Protein AF-A0A1W1ELR0-F1 (afdb_monomer_lite)

pLDDT: mean 73.89, std 20.58, range [29.86, 93.56]

Sequence (295 aa):
NISVQFEERDPTSISKQVLTDCQAVLTVLGPWCADKVAGMMVRELQKYIKHEQEELNRKFLLFTDTLLRKIHALCEEHFSPASLDLKFVTPKVIKLLEILREYKPFERQQFESVEWYNNRNQDNYVSWSDSEDEDEDEEIEEKEKPETNFPSPFTNILCGIIFVERRYTAVVLNRLIKEAGKQDPELAYISSNFITGHGIGKNQPRNKQMELEFRKQEEVLRKFRAHETNLLIATSIVEEGVDIPKCNLVVRFDLPTEYRSYVQSKGRARAPISNYIMLADSDKIKVFEEDLKTY

Secondary structure (DSSP, 8-state):
----------TTHHHHHHHHHHHHHHHHH-HHHHHHHHHHHHHHHHHHHHH---HHHHHHHHHHHHHHHHHHHHHHHHS-TT---GGGS-HHHHHHHHHHHHTPPPPP-----TTSGGGGGS---------------------------PPPGGGGS--EEEEESSHHHHHHHHHHHHHHHHH-TTTTT--EEEE------TTS---HHHHHHHHHHHHHHHHHHTTS--EEEEEGGGSSS---PPPSEEEESS--SSHHHHHHHHTT--SSS-EEEE---HHHHHHHHHHHHH-

InterPro domains:
  IPR001650 Helicase, C-terminal domain-like [PF00271] (212-269)
  IPR001650 Helicase, C-terminal domain-like [PS51194] (149-295)
  IPR001650 Helicase, C-terminal domain-like [SM00490] (175-272)
  IPR027417 P-loop containing nucleoside triphosphate hydrolase [G3DSA:3.40.50.300] (87-294)
  IPR027417 P-loop containing nucleoside triphosphate hydrolase [SSF52540] (38-283)
  IPR048513 Dicer, partner-binding domain [PF20930] (1-82)
  IPR048513 Dicer, partner-binding domain [cd15903] (1-81)

Organism: Latimeria menadoensis (NCBI:txid106881)

Radius of gyration: 25.38 Å; chains: 1; bounding box: 83×54×61 Å

Foldseek 3Di:
DDPPPPPPDDLCPLLVVLVVVLVVCCVQWFLVLSLVSLVVVLVVLVVVLVVDPDPSSNVSSVVSSVVSVVSNVVSPVPDDPQADDCVGTDVLLVVVVVVLLVLQFDDDPDDPCPPPPPPPPPDPPPDPDDDDDDDDDDDPDPPPDPPPPDPPPPPRAQAEEEEDADPSNQVSSQVVLVSVLVVDVSSVSAAEDEDEDDPPPVDDPPDPVVVVNVVVNVVVQVCSVVSVGNYYYYYLVCLPPDDHAQGQEYEYSDDDPDPVSVVSSVVSPPPVNHDYYYRDDPVVVVVVVVVVVVD

Structure (mmCIF, N/CA/C/O backbone):
data_AF-A0A1W1ELR0-F1
#
_entry.id   AF-A0A1W1ELR0-F1
#
loop_
_atom_site.group_PDB
_atom_site.id
_atom_site.type_symbol
_atom_site.label_atom_id
_atom_site.label_alt_id
_atom_site.label_comp_id
_atom_site.label_asym_id
_atom_site.label_entity_id
_atom_site.label_seq_id
_atom_site.pdbx_PDB_ins_code
_atom_site.Cartn_x
_atom_site.Cartn_y
_atom_site.Cartn_z
_atom_site.occupancy
_atom_site.B_iso_or_equiv
_atom_site.auth_seq_id
_atom_site.auth_comp_id
_atom_site.auth_asym_id
_atom_site.auth_atom_id
_atom_site.pdbx_PDB_model_num
ATOM 1 N N . ASN A 1 1 ? -5.593 34.900 35.690 1.00 37.88 1 ASN A N 1
ATOM 2 C CA . ASN A 1 1 ? -6.624 33.943 35.238 1.00 37.88 1 ASN A CA 1
ATOM 3 C C . ASN A 1 1 ? -6.906 34.137 33.763 1.00 37.88 1 ASN A C 1
ATOM 5 O O . ASN A 1 1 ? -7.835 34.848 33.418 1.00 37.88 1 ASN A O 1
ATOM 9 N N . ILE A 1 2 ? -6.079 33.547 32.902 1.00 34.19 2 ILE A N 1
ATOM 10 C CA . ILE A 1 2 ? -6.384 33.414 31.476 1.00 34.19 2 ILE A CA 1
ATOM 11 C C . ILE A 1 2 ? -6.627 31.924 31.281 1.00 34.19 2 ILE A C 1
ATOM 13 O O . ILE A 1 2 ? -5.701 31.121 31.373 1.00 34.19 2 ILE A O 1
ATOM 17 N N . SER A 1 3 ? -7.900 31.563 31.148 1.00 33.59 3 SER A N 1
ATOM 18 C CA . SER A 1 3 ? -8.342 30.229 30.769 1.00 33.59 3 SER A CA 1
ATOM 19 C C . SER A 1 3 ? -7.838 29.956 29.357 1.00 33.59 3 SER A C 1
ATOM 21 O O . SER A 1 3 ? -8.396 30.466 28.385 1.00 33.59 3 SER A O 1
ATOM 23 N N . VAL A 1 4 ? -6.758 29.187 29.250 1.00 37.16 4 VAL A N 1
ATOM 24 C CA . VAL A 1 4 ? -6.378 28.551 27.992 1.00 37.16 4 VAL A CA 1
ATOM 25 C C . VAL A 1 4 ? -7.534 27.622 27.646 1.00 37.16 4 VAL A C 1
ATOM 27 O O . VAL A 1 4 ? -7.805 26.673 28.381 1.00 37.16 4 VAL A O 1
ATOM 30 N N . GLN A 1 5 ? -8.275 27.974 26.597 1.00 35.84 5 GLN A N 1
ATOM 31 C CA . GLN A 1 5 ? -9.316 27.137 26.023 1.00 35.84 5 GLN A CA 1
ATOM 32 C C . GLN A 1 5 ? -8.695 25.768 25.736 1.00 35.84 5 GLN A C 1
ATOM 34 O O . GLN A 1 5 ? -7.821 25.635 24.883 1.00 35.84 5 GLN A O 1
ATOM 39 N N . PHE A 1 6 ? -9.111 24.766 26.507 1.00 37.19 6 PHE A N 1
ATOM 40 C CA . PHE A 1 6 ? -9.000 23.375 26.110 1.00 37.19 6 PHE A CA 1
ATOM 41 C C . PHE A 1 6 ? -9.805 23.289 24.810 1.00 37.19 6 PHE A C 1
ATOM 43 O O . PHE A 1 6 ? -11.030 23.353 24.849 1.00 37.19 6 PHE A O 1
ATOM 50 N N . GLU A 1 7 ? -9.142 23.259 23.654 1.00 41.94 7 GLU A N 1
ATOM 51 C CA . GLU A 1 7 ? -9.797 22.800 22.434 1.00 41.94 7 GLU A CA 1
ATOM 52 C C . GLU A 1 7 ? -10.286 21.382 22.739 1.00 41.94 7 GLU A C 1
ATOM 54 O O . GLU A 1 7 ? -9.485 20.448 22.845 1.00 41.94 7 GLU A O 1
ATOM 59 N N . GLU A 1 8 ? -11.590 21.238 22.986 1.00 47.12 8 GLU A N 1
ATOM 60 C CA . GLU A 1 8 ? -12.263 19.949 23.072 1.00 47.12 8 GLU A CA 1
ATOM 61 C C . GLU A 1 8 ? -11.948 19.203 21.776 1.00 47.12 8 GLU A C 1
ATOM 63 O O . GLU A 1 8 ? -12.500 19.492 20.713 1.00 47.12 8 GLU A O 1
ATOM 68 N N . ARG A 1 9 ? -10.991 18.271 21.833 1.00 62.91 9 ARG A N 1
ATOM 69 C CA . ARG A 1 9 ? -10.755 17.342 20.730 1.00 62.91 9 ARG A CA 1
ATOM 70 C C . ARG A 1 9 ? -12.083 16.660 20.441 1.00 62.91 9 ARG A C 1
ATOM 72 O O . ARG A 1 9 ? -12.632 16.031 21.339 1.00 62.91 9 ARG A O 1
ATOM 79 N N . ASP A 1 10 ? -12.567 16.778 19.202 1.00 74.00 10 ASP A N 1
ATOM 80 C CA . ASP A 1 10 ? -13.793 16.106 18.763 1.00 74.00 10 ASP A CA 1
ATOM 81 C C . ASP A 1 10 ? -13.719 14.627 19.195 1.00 74.0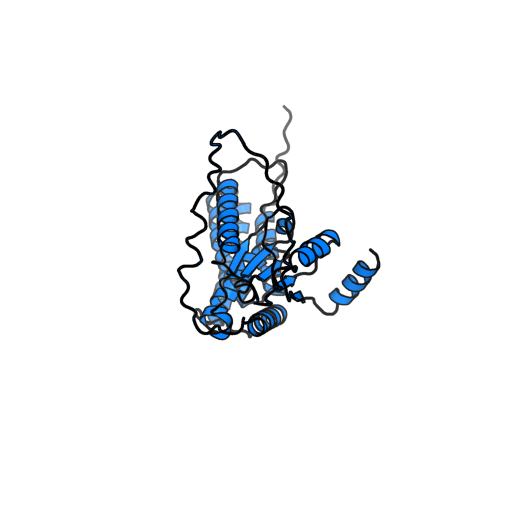0 10 ASP A C 1
ATOM 83 O O . ASP A 1 10 ? -12.800 13.918 18.748 1.00 74.00 10 ASP A O 1
ATOM 87 N N . PRO A 1 11 ? -14.659 14.155 20.038 1.00 72.88 11 PRO A N 1
ATOM 88 C CA . PRO A 1 11 ? -14.656 12.801 20.591 1.00 72.88 11 PRO A CA 1
ATOM 89 C C . PRO A 1 11 ? -14.715 11.721 19.501 1.00 72.88 11 PRO A C 1
ATOM 91 O O . PRO A 1 11 ? -14.337 10.564 19.697 1.00 72.88 11 PRO A O 1
ATOM 94 N N . THR A 1 12 ? -15.166 12.103 18.304 1.00 82.25 12 THR A N 1
ATOM 95 C CA . THR A 1 12 ? -15.298 11.224 17.145 1.00 82.25 12 THR A CA 1
ATOM 96 C C . THR A 1 12 ? -14.121 11.301 16.177 1.00 82.25 12 THR A C 1
ATOM 98 O O . THR A 1 12 ? -14.076 10.506 15.242 1.00 82.25 12 THR A O 1
ATOM 101 N N . SER A 1 13 ? -13.154 12.200 16.384 1.00 84.38 13 SER A N 1
ATOM 102 C CA . SER A 1 13 ? -12.042 12.440 15.448 1.00 84.38 13 SER A CA 1
ATOM 103 C C . SER A 1 13 ? -11.250 11.172 15.116 1.00 84.38 13 SER A C 1
ATOM 105 O O . SER A 1 13 ? -11.080 10.838 13.944 1.00 84.38 13 SER A O 1
ATOM 107 N N . ILE A 1 14 ? -10.836 10.417 16.138 1.00 84.19 14 ILE A N 1
ATOM 108 C CA . ILE A 1 14 ? -10.091 9.157 15.978 1.00 84.19 14 ILE A CA 1
ATOM 109 C C . ILE A 1 14 ? -10.942 8.133 15.224 1.00 84.19 14 ILE A C 1
ATOM 111 O O . ILE A 1 14 ? -10.483 7.520 14.263 1.00 84.19 14 ILE A O 1
ATOM 115 N N . SER A 1 15 ? -12.204 7.985 15.627 1.00 86.38 15 SER A N 1
ATOM 116 C CA . SER A 1 15 ? -13.142 7.033 15.025 1.00 86.38 15 SER A CA 1
ATOM 117 C C . SER A 1 15 ? -13.396 7.343 13.547 1.00 86.38 15 SER A C 1
ATOM 119 O O . SER A 1 15 ? -13.311 6.455 12.700 1.00 86.38 15 SER A O 1
ATOM 121 N N . LYS A 1 16 ? -13.640 8.616 13.213 1.00 87.81 16 LYS A N 1
ATOM 122 C CA . LYS A 1 16 ? -13.811 9.090 11.833 1.00 87.81 16 LYS A CA 1
ATOM 123 C C . LYS A 1 16 ? -12.559 8.831 11.002 1.00 87.81 16 LYS A C 1
ATOM 125 O O . LYS A 1 16 ? -12.684 8.329 9.888 1.00 87.81 16 LYS A O 1
ATOM 130 N N . GLN A 1 17 ? -11.375 9.132 11.538 1.00 86.75 17 GLN A N 1
ATOM 131 C CA . GLN A 1 17 ? -10.111 8.929 10.830 1.00 86.75 17 GLN A CA 1
ATOM 132 C C . GLN A 1 17 ? -9.893 7.449 10.497 1.00 86.75 17 GLN A C 1
ATOM 134 O O . GLN A 1 17 ? -9.684 7.103 9.339 1.00 86.75 17 GLN A O 1
ATOM 139 N N . VAL A 1 18 ? -10.042 6.571 11.492 1.00 86.25 18 VAL A N 1
ATOM 140 C CA . VAL A 1 18 ? -9.898 5.115 11.348 1.00 86.25 18 VAL A CA 1
ATOM 141 C C . VAL A 1 18 ? -10.864 4.557 10.301 1.00 86.25 18 VAL A C 1
ATOM 143 O O . VAL A 1 18 ? -10.459 3.810 9.411 1.00 86.25 18 VAL A O 1
ATOM 146 N N . LEU A 1 19 ? -12.139 4.947 10.361 1.00 89.12 19 LEU A N 1
ATOM 147 C CA . LEU A 1 19 ? -13.142 4.489 9.399 1.00 89.12 19 LEU A CA 1
ATOM 148 C C . LEU A 1 19 ? -12.879 5.028 7.987 1.00 89.12 19 LEU A C 1
ATOM 150 O O . LEU A 1 19 ? -13.022 4.280 7.022 1.00 89.12 19 LEU A O 1
ATOM 154 N N . THR A 1 20 ? -12.443 6.283 7.863 1.00 90.44 20 THR A N 1
ATOM 155 C CA . THR A 1 20 ? -12.080 6.895 6.573 1.00 90.44 20 THR A CA 1
ATOM 156 C C . THR A 1 20 ? -10.880 6.189 5.943 1.00 90.44 20 THR A C 1
ATOM 158 O O . THR A 1 20 ? -10.865 5.934 4.737 1.00 90.44 20 THR A O 1
ATOM 161 N N . ASP A 1 21 ? -9.884 5.826 6.748 1.00 86.69 21 ASP A N 1
ATOM 162 C CA . ASP A 1 21 ? -8.705 5.100 6.281 1.00 86.69 21 ASP A CA 1
ATOM 163 C C . ASP A 1 21 ? -9.051 3.661 5.868 1.00 86.69 21 ASP A C 1
ATOM 165 O O . ASP A 1 21 ? -8.626 3.211 4.801 1.00 86.69 21 ASP A O 1
ATOM 169 N N . CYS A 1 22 ? -9.887 2.965 6.647 1.00 88.81 22 CYS A N 1
ATOM 170 C CA . CYS A 1 22 ? -10.444 1.660 6.277 1.00 88.81 22 CYS A CA 1
ATOM 171 C C . CYS A 1 22 ? -11.225 1.720 4.961 1.00 88.81 22 CYS A C 1
ATOM 173 O O . CYS A 1 22 ? -11.000 0.898 4.071 1.00 88.81 22 CYS A O 1
ATOM 175 N N . GLN A 1 23 ? -12.124 2.697 4.821 1.00 91.19 23 GLN A N 1
ATOM 176 C CA . GLN A 1 23 ? -12.927 2.883 3.617 1.00 91.19 23 GLN A CA 1
ATOM 177 C C . GLN A 1 23 ? -12.038 3.130 2.400 1.00 91.19 23 GLN A C 1
ATOM 179 O O . GLN A 1 23 ? -12.267 2.560 1.339 1.00 91.19 23 GLN A O 1
ATOM 184 N N . ALA A 1 24 ? -11.000 3.948 2.541 1.00 89.56 24 ALA A N 1
ATOM 185 C CA . ALA A 1 24 ? -10.098 4.211 1.436 1.00 89.56 24 ALA A CA 1
ATOM 186 C C . ALA A 1 24 ? -9.303 2.979 1.016 1.00 89.56 24 ALA A C 1
ATOM 188 O O . ALA A 1 24 ? -9.187 2.721 -0.180 1.00 89.56 24 ALA A O 1
ATOM 189 N N . VAL A 1 25 ? -8.798 2.188 1.968 1.00 89.50 25 VAL A N 1
ATOM 190 C CA . VAL A 1 25 ? -8.140 0.918 1.634 1.00 89.50 25 VAL A CA 1
ATOM 191 C C . VAL A 1 25 ? -9.118 -0.041 0.960 1.00 89.50 25 VAL A C 1
ATOM 193 O O . VAL A 1 25 ? -8.752 -0.674 -0.028 1.00 89.50 25 VAL A O 1
ATOM 196 N N . LEU A 1 26 ? -10.359 -0.117 1.440 1.00 91.19 26 LEU A N 1
ATOM 197 C CA . LEU A 1 26 ? -11.401 -0.945 0.838 1.00 91.19 26 LEU A CA 1
ATOM 198 C C . LEU A 1 26 ? -11.662 -0.555 -0.620 1.00 91.19 26 LEU A C 1
ATOM 200 O O . LEU A 1 26 ? -11.656 -1.421 -1.489 1.00 91.19 26 LEU A O 1
ATOM 204 N N . THR A 1 27 ? -11.838 0.735 -0.898 1.00 90.38 27 THR A N 1
ATOM 205 C CA . THR A 1 27 ? -12.092 1.234 -2.256 1.00 90.38 27 THR A CA 1
ATOM 206 C C . THR A 1 27 ? -10.896 1.016 -3.179 1.00 90.38 27 THR A C 1
ATOM 208 O O . THR A 1 27 ? -11.064 0.701 -4.353 1.00 90.38 27 THR A O 1
ATOM 211 N N . VAL A 1 28 ? -9.679 1.192 -2.663 1.00 88.69 28 VAL A N 1
ATOM 212 C CA . VAL A 1 28 ? -8.461 1.208 -3.478 1.00 88.69 28 VAL A CA 1
ATOM 213 C C . VAL A 1 28 ? -7.880 -0.188 -3.696 1.00 88.69 28 VAL A C 1
ATOM 215 O O . VAL A 1 28 ? -7.475 -0.512 -4.811 1.00 88.69 28 VAL A O 1
ATOM 218 N N . LEU A 1 29 ? -7.818 -1.012 -2.649 1.00 90.00 29 LEU A N 1
ATOM 219 C CA . LEU A 1 29 ? -7.167 -2.325 -2.667 1.00 90.00 29 LEU A CA 1
ATOM 220 C C . LEU A 1 29 ? -8.152 -3.500 -2.598 1.00 90.00 29 LEU A C 1
ATOM 222 O O . LEU A 1 29 ? -7.810 -4.604 -3.020 1.00 90.00 29 LEU A O 1
ATOM 226 N N . GLY A 1 30 ? -9.362 -3.273 -2.088 1.00 90.75 30 GLY A N 1
ATOM 227 C CA . GLY A 1 30 ? -10.434 -4.264 -2.046 1.00 90.75 30 GLY A CA 1
ATOM 228 C C . GLY A 1 30 ? -10.688 -4.880 -0.663 1.00 90.75 30 GLY A C 1
ATOM 229 O O . GLY A 1 30 ? -9.961 -4.605 0.301 1.00 90.75 30 GLY A O 1
ATOM 230 N N . PRO A 1 31 ? -11.732 -5.724 -0.554 1.00 90.69 31 PRO A N 1
ATOM 231 C CA . PRO A 1 31 ? -12.173 -6.330 0.704 1.00 90.69 31 PRO A CA 1
ATOM 232 C C . PRO A 1 31 ? -11.103 -7.128 1.457 1.00 90.69 31 PRO A C 1
ATOM 234 O O . PRO A 1 31 ? -10.998 -6.996 2.677 1.00 90.69 31 PRO A O 1
ATOM 237 N N . TRP A 1 32 ? -10.261 -7.895 0.754 1.00 89.50 32 TRP A N 1
ATOM 238 C CA . TRP A 1 32 ? -9.193 -8.671 1.402 1.00 89.50 32 TRP A CA 1
ATOM 239 C C . TRP A 1 32 ? -8.186 -7.771 2.132 1.00 89.50 32 TRP A C 1
ATOM 241 O O . TRP A 1 32 ? -7.724 -8.074 3.231 1.00 89.50 32 TRP A O 1
ATOM 251 N N . CYS A 1 33 ? -7.869 -6.617 1.547 1.00 88.94 33 CYS A N 1
ATOM 252 C CA . CYS A 1 33 ? -6.970 -5.634 2.144 1.00 88.94 33 CYS A CA 1
ATOM 253 C C . CYS A 1 33 ? -7.615 -4.902 3.324 1.00 88.94 33 CYS A C 1
ATOM 255 O O . CYS A 1 33 ? -6.951 -4.660 4.336 1.00 88.94 33 CYS A O 1
ATOM 257 N N . ALA A 1 34 ? -8.904 -4.573 3.209 1.00 89.69 34 ALA A N 1
ATOM 258 C CA . ALA A 1 34 ? -9.666 -3.916 4.267 1.00 89.69 34 ALA A CA 1
ATOM 259 C C . ALA A 1 34 ? -9.716 -4.762 5.547 1.00 89.69 34 ALA A C 1
ATOM 261 O O . ALA A 1 34 ? -9.536 -4.229 6.638 1.00 89.69 34 ALA A O 1
ATOM 262 N N . ASP A 1 35 ? -9.855 -6.081 5.411 1.00 89.31 35 ASP A N 1
ATOM 263 C CA . ASP A 1 35 ? -9.773 -7.037 6.516 1.00 89.31 35 ASP A CA 1
ATOM 264 C C . ASP A 1 35 ? -8.444 -6.936 7.286 1.00 89.31 35 ASP A C 1
ATOM 266 O O . ASP A 1 35 ? -8.402 -6.746 8.508 1.00 89.31 35 ASP A O 1
ATOM 270 N N . LYS A 1 36 ? -7.321 -6.983 6.557 1.00 87.62 36 LYS A N 1
ATOM 271 C CA . LYS A 1 36 ? -5.987 -6.902 7.167 1.00 87.62 36 LYS A CA 1
ATOM 272 C C . LYS A 1 36 ? -5.748 -5.549 7.836 1.00 87.62 36 LYS A C 1
ATOM 274 O O . LYS A 1 36 ? -5.084 -5.514 8.874 1.00 87.62 36 LYS A O 1
ATOM 279 N N . VAL A 1 37 ? -6.289 -4.458 7.283 1.00 88.25 37 VAL A N 1
ATOM 280 C CA . VAL A 1 37 ? -6.276 -3.132 7.927 1.00 88.25 37 VAL A CA 1
ATOM 281 C C . VAL A 1 37 ? -7.108 -3.120 9.192 1.00 88.25 37 VAL A C 1
ATOM 283 O O . VAL A 1 37 ? -6.594 -2.698 10.226 1.00 88.25 37 VAL A O 1
ATOM 286 N N . ALA A 1 38 ? -8.346 -3.607 9.135 1.00 88.75 38 ALA A N 1
ATOM 287 C CA . ALA A 1 38 ? -9.247 -3.628 10.277 1.00 88.75 38 ALA A CA 1
ATOM 288 C C . ALA A 1 38 ? -8.596 -4.346 11.467 1.00 88.75 38 ALA A C 1
ATOM 290 O O . ALA A 1 38 ? -8.553 -3.801 12.568 1.00 88.75 38 ALA A O 1
ATOM 291 N N . GLY A 1 39 ? -7.959 -5.500 11.236 1.00 87.25 39 GLY A N 1
ATOM 292 C CA . GLY A 1 39 ? -7.224 -6.224 12.278 1.00 87.25 39 GLY A CA 1
ATOM 293 C C . GLY A 1 39 ? -6.002 -5.479 12.846 1.00 87.25 39 GLY A C 1
ATOM 294 O O . GLY A 1 39 ? -5.659 -5.664 14.018 1.00 87.25 39 GLY A O 1
ATOM 295 N N . MET A 1 40 ? -5.325 -4.637 12.055 1.00 85.00 40 MET A N 1
ATOM 296 C CA . MET A 1 40 ? -4.242 -3.769 12.549 1.00 85.00 40 MET A CA 1
ATOM 297 C C . MET A 1 40 ? -4.794 -2.594 13.360 1.00 85.00 40 MET A C 1
ATOM 299 O O . MET A 1 40 ? -4.309 -2.335 14.463 1.00 85.00 40 MET A O 1
ATOM 303 N N . MET A 1 41 ? -5.836 -1.941 12.848 1.00 85.69 41 MET A N 1
ATOM 304 C CA . MET A 1 41 ? -6.486 -0.801 13.487 1.00 85.69 41 MET A CA 1
ATOM 305 C C . MET A 1 41 ? -7.159 -1.187 14.800 1.00 85.69 41 MET A C 1
ATOM 307 O O . MET A 1 41 ? -7.052 -0.431 15.752 1.00 85.69 41 MET A O 1
ATOM 311 N N . VAL A 1 42 ? -7.747 -2.382 14.923 1.00 89.81 42 VAL A N 1
ATOM 312 C CA . VAL A 1 42 ? -8.256 -2.900 16.208 1.00 89.81 42 VAL A CA 1
ATOM 313 C C . VAL A 1 42 ? -7.151 -2.902 17.266 1.00 89.81 42 VAL A C 1
ATOM 315 O O . VAL A 1 42 ? -7.334 -2.380 18.361 1.00 89.81 42 VAL A O 1
ATOM 318 N N . ARG A 1 43 ? -5.959 -3.426 16.952 1.00 87.50 43 ARG A N 1
ATOM 319 C CA . ARG A 1 43 ? -4.840 -3.459 17.917 1.00 87.50 43 ARG A CA 1
ATOM 320 C C . ARG A 1 43 ? -4.355 -2.066 18.302 1.00 87.50 43 ARG A C 1
ATOM 322 O O . ARG A 1 43 ? -3.887 -1.871 19.421 1.00 87.50 43 ARG A O 1
ATOM 329 N N . GLU A 1 44 ? -4.412 -1.126 17.370 1.00 84.00 44 GLU A N 1
ATOM 330 C CA . GLU A 1 44 ? -4.061 0.270 17.605 1.00 84.00 44 GLU A CA 1
ATOM 331 C C . GLU A 1 44 ? -5.120 0.970 18.471 1.00 84.00 44 GLU A C 1
ATOM 333 O O . GLU A 1 44 ? -4.787 1.574 19.490 1.00 84.00 44 GLU A O 1
ATOM 338 N N . LEU A 1 45 ? -6.398 0.772 18.153 1.00 86.56 45 LEU A N 1
ATOM 339 C CA . LEU A 1 45 ? -7.545 1.326 18.862 1.00 86.56 45 LEU A CA 1
ATOM 340 C C . LEU A 1 45 ? -7.623 0.839 20.311 1.00 86.56 45 LEU A C 1
ATOM 342 O O . LEU A 1 45 ? -7.888 1.632 21.208 1.00 86.56 45 LEU A O 1
ATOM 346 N N . GLN A 1 46 ? -7.282 -0.426 20.574 1.00 88.44 46 GLN A N 1
ATOM 347 C CA . GLN A 1 46 ? -7.185 -0.969 21.936 1.00 88.44 46 GLN A CA 1
ATOM 348 C C . GLN A 1 46 ? -6.171 -0.218 22.813 1.00 88.44 46 GLN A C 1
ATOM 350 O O . GLN A 1 46 ? -6.378 -0.093 24.022 1.00 88.44 46 GLN A O 1
ATOM 355 N N . LYS A 1 47 ? -5.092 0.327 22.230 1.00 86.81 47 LYS A N 1
ATOM 356 C CA . LYS A 1 47 ? -4.141 1.165 22.978 1.00 86.81 47 LYS A CA 1
ATOM 357 C C . LYS A 1 47 ? -4.789 2.486 23.380 1.00 86.81 47 LYS A C 1
ATOM 359 O O . LYS A 1 47 ? -4.661 2.880 24.533 1.00 86.81 47 LYS A O 1
ATOM 364 N N . TYR A 1 48 ? -5.519 3.127 22.467 1.00 84.81 48 TYR A N 1
ATOM 365 C CA . TYR A 1 48 ? -6.259 4.356 22.766 1.00 84.81 48 TYR A CA 1
ATOM 366 C C . TYR A 1 48 ? -7.342 4.118 23.822 1.00 84.81 48 TYR A C 1
ATOM 368 O O . TYR A 1 48 ? -7.368 4.823 24.823 1.00 84.81 48 TYR A O 1
ATOM 376 N N . ILE A 1 49 ? -8.142 3.055 23.681 1.00 87.62 49 ILE A N 1
ATOM 377 C CA . ILE A 1 49 ? -9.188 2.674 24.648 1.00 87.62 49 ILE A CA 1
ATOM 378 C C . ILE A 1 49 ? -8.617 2.491 26.061 1.00 87.62 49 ILE A C 1
ATOM 380 O O . ILE A 1 49 ? -9.263 2.863 27.038 1.00 87.62 49 ILE A O 1
ATOM 384 N N . LYS A 1 50 ? -7.407 1.928 26.189 1.00 88.62 50 LYS A N 1
ATOM 385 C CA . LYS A 1 50 ? -6.756 1.715 27.491 1.00 88.62 50 LYS A CA 1
ATOM 386 C C . LYS A 1 50 ? -6.343 3.022 28.178 1.00 88.62 50 LYS A C 1
ATOM 388 O O . LYS A 1 50 ? -6.315 3.067 29.405 1.00 88.62 50 LYS A O 1
ATOM 393 N N . HIS A 1 51 ? -5.980 4.041 27.404 1.00 85.12 51 HIS A N 1
ATOM 394 C CA . HIS A 1 51 ? -5.509 5.329 27.918 1.00 85.12 51 HIS A CA 1
ATOM 395 C C . HIS A 1 51 ? -6.615 6.390 28.015 1.00 85.12 51 HIS A C 1
ATOM 397 O O . HIS A 1 51 ? -6.403 7.411 28.665 1.00 85.12 51 HIS A O 1
ATOM 403 N N . GLU A 1 52 ? -7.777 6.148 27.409 1.00 87.12 52 GLU A N 1
ATOM 404 C CA . GLU A 1 52 ? -8.908 7.072 27.412 1.00 87.12 52 GLU A CA 1
ATOM 405 C C . GLU A 1 52 ? -9.635 7.073 28.764 1.00 87.12 52 GLU A C 1
ATOM 407 O O . GLU A 1 52 ? -10.081 6.028 29.252 1.00 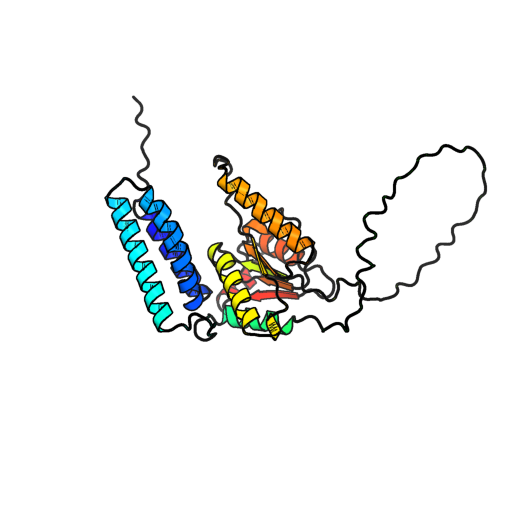87.12 52 GLU A O 1
ATOM 412 N N . GLN A 1 53 ? -9.750 8.258 29.367 1.00 85.56 53 GLN A N 1
ATOM 413 C CA . GLN A 1 53 ? -10.408 8.451 30.666 1.00 85.56 53 GLN A CA 1
ATOM 414 C C . GLN A 1 53 ? -11.836 8.986 30.521 1.00 85.56 53 GLN A C 1
ATOM 416 O O . GLN A 1 53 ? -12.653 8.795 31.419 1.00 85.56 53 GLN A O 1
ATOM 421 N N . GLU A 1 54 ? -12.141 9.638 29.399 1.00 88.56 54 GLU A N 1
ATOM 422 C CA . GLU A 1 54 ? -13.435 10.266 29.152 1.00 88.56 54 GLU A CA 1
ATOM 423 C C . GLU A 1 54 ? -14.448 9.224 28.638 1.00 88.56 54 GLU A C 1
ATOM 425 O O . GLU A 1 54 ? -14.161 8.427 27.738 1.00 88.56 54 GLU A O 1
ATOM 430 N N . GLU A 1 55 ? -15.628 9.165 29.265 1.00 87.56 55 GLU A N 1
ATOM 431 C CA . GLU A 1 55 ? -16.589 8.077 29.043 1.00 87.56 55 GLU A CA 1
ATOM 432 C C . GLU A 1 55 ? -17.200 8.128 27.635 1.00 87.56 55 GLU A C 1
ATOM 434 O O . GLU A 1 55 ? -17.419 7.078 27.019 1.00 87.56 55 GLU A O 1
ATOM 439 N N . LEU A 1 56 ? -17.454 9.329 27.102 1.00 87.62 56 LEU A N 1
ATOM 440 C CA . LEU A 1 56 ? -18.044 9.505 25.779 1.00 87.62 56 LEU A CA 1
ATOM 441 C C . LEU A 1 56 ? -17.057 9.100 24.673 1.00 87.62 56 LEU A C 1
ATOM 443 O O . LEU A 1 56 ? -17.409 8.276 23.823 1.00 87.62 56 LEU A O 1
ATOM 447 N N . ASN A 1 57 ? -15.810 9.578 24.730 1.00 86.88 57 ASN A N 1
ATOM 448 C CA . ASN A 1 57 ? -14.704 9.159 23.863 1.00 86.88 57 ASN A CA 1
ATOM 449 C C . ASN A 1 57 ? -14.574 7.640 23.851 1.00 86.88 57 ASN A C 1
ATOM 451 O O . ASN A 1 57 ? -14.569 7.001 22.795 1.00 86.88 57 ASN A O 1
ATOM 455 N N . ARG A 1 58 ? -14.535 7.034 25.040 1.00 89.25 58 ARG A N 1
ATOM 456 C CA . ARG A 1 58 ? -14.402 5.586 25.180 1.00 89.25 58 ARG A CA 1
ATOM 457 C C . ARG A 1 58 ? -15.557 4.835 24.516 1.00 89.25 58 ARG A C 1
ATOM 459 O O . ARG A 1 58 ? -15.303 3.811 23.883 1.00 89.25 58 ARG A O 1
ATOM 466 N N . LYS A 1 59 ? -16.802 5.324 24.602 1.00 90.94 59 LYS A N 1
ATOM 467 C CA . LYS A 1 59 ? -17.954 4.714 23.907 1.00 90.94 59 LYS A CA 1
ATOM 468 C C . LYS A 1 59 ? -17.786 4.739 22.388 1.00 90.94 59 LYS A C 1
ATOM 470 O O . LYS A 1 59 ? -18.021 3.713 21.750 1.00 90.94 59 LYS A O 1
ATOM 475 N N . PHE A 1 60 ? -17.326 5.848 21.807 1.00 91.06 60 PHE A N 1
ATOM 476 C CA . PHE A 1 60 ? -17.061 5.924 20.364 1.00 91.06 60 PHE A CA 1
ATOM 477 C C . PHE A 1 60 ? -15.934 4.987 19.921 1.00 91.06 60 PHE A C 1
ATOM 479 O O . PHE A 1 60 ? -16.065 4.299 18.905 1.00 91.06 60 PHE A O 1
ATOM 486 N N . LEU A 1 61 ? -14.853 4.908 20.701 1.00 89.31 61 LEU A N 1
ATOM 487 C CA . LEU A 1 61 ? -13.745 3.997 20.418 1.00 89.31 61 LEU A CA 1
ATOM 488 C C . LEU A 1 61 ? -14.192 2.529 20.502 1.00 89.31 61 LEU A C 1
ATOM 490 O O . LEU A 1 61 ? -13.872 1.746 19.614 1.00 89.31 61 LEU A O 1
ATOM 494 N N . LEU A 1 62 ? -14.981 2.152 21.514 1.00 92.06 62 LEU A N 1
ATOM 495 C CA . LEU A 1 62 ? -15.531 0.795 21.647 1.00 92.06 62 LEU A CA 1
ATOM 496 C C . LEU A 1 62 ? -16.508 0.444 20.518 1.00 92.06 62 LEU A C 1
ATOM 498 O O . LEU A 1 62 ? -16.501 -0.684 20.020 1.00 92.06 62 LEU A O 1
ATOM 502 N N . PHE A 1 63 ? -17.334 1.401 20.088 1.00 92.38 63 PHE A N 1
ATOM 503 C CA . PHE A 1 63 ? -18.231 1.203 18.953 1.00 92.38 63 PHE A CA 1
ATOM 504 C C . PHE A 1 63 ? -17.445 0.970 17.658 1.00 92.38 63 PHE A C 1
ATOM 506 O O . PHE A 1 63 ? -17.718 0.017 16.928 1.00 92.38 63 PHE A O 1
ATOM 513 N N . THR A 1 64 ? -16.410 1.776 17.416 1.00 91.88 64 THR A N 1
ATOM 514 C CA . THR A 1 64 ? -15.517 1.618 16.260 1.00 91.88 64 THR A CA 1
ATOM 515 C C . THR A 1 64 ? -14.758 0.291 16.312 1.00 91.88 64 THR A C 1
ATOM 517 O O . THR A 1 64 ? -14.692 -0.411 15.307 1.00 91.88 64 THR A O 1
ATOM 520 N N . ASP A 1 65 ? -14.258 -0.116 17.482 1.00 92.75 65 ASP A N 1
ATOM 521 C CA . ASP A 1 65 ? -13.610 -1.419 17.688 1.00 92.75 65 ASP A CA 1
ATOM 522 C C . ASP A 1 65 ? -14.553 -2.577 17.338 1.00 9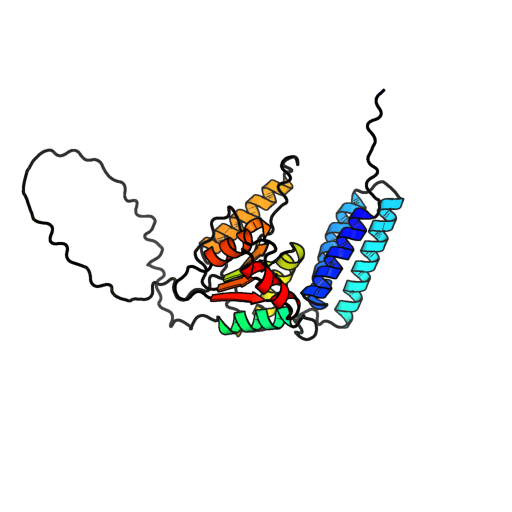2.75 65 ASP A C 1
ATOM 524 O O . ASP A 1 65 ? -14.179 -3.497 16.610 1.00 92.75 65 ASP A O 1
ATOM 528 N N . THR A 1 66 ? -15.809 -2.490 17.784 1.00 93.56 66 THR A N 1
ATOM 529 C CA . THR A 1 66 ? -16.847 -3.484 17.483 1.00 93.56 66 THR A CA 1
ATOM 530 C C . THR A 1 66 ? -17.142 -3.548 15.984 1.00 93.56 66 THR A C 1
ATOM 532 O O . THR A 1 66 ? -17.242 -4.641 15.425 1.00 93.56 66 THR A O 1
ATOM 535 N N . LEU A 1 67 ? -17.235 -2.398 15.307 1.00 92.06 67 LEU A N 1
ATOM 536 C CA . LEU A 1 67 ? -17.433 -2.337 13.857 1.00 92.06 67 LEU A CA 1
ATOM 537 C C . LEU A 1 67 ? -16.270 -2.976 13.093 1.00 92.06 67 LEU A C 1
ATOM 539 O O . LEU A 1 67 ? -16.506 -3.788 12.201 1.00 92.06 67 LEU A O 1
ATOM 543 N N . LEU A 1 68 ? -15.026 -2.662 13.457 1.00 90.81 68 LEU A N 1
ATOM 544 C CA . LEU A 1 68 ? -13.849 -3.244 12.810 1.00 90.81 68 LEU A CA 1
ATOM 545 C C . LEU A 1 68 ? -13.766 -4.758 13.026 1.00 90.81 68 LEU A C 1
ATOM 547 O O . LEU A 1 68 ? -13.464 -5.490 12.086 1.00 90.81 68 LEU A O 1
ATOM 551 N N . ARG A 1 69 ? -14.084 -5.247 14.232 1.00 91.50 69 ARG A N 1
ATOM 552 C CA . ARG A 1 69 ? -14.171 -6.691 14.510 1.00 91.50 69 ARG A CA 1
ATOM 553 C C . ARG A 1 69 ? -15.271 -7.365 13.707 1.00 91.50 69 ARG A C 1
ATOM 555 O O . ARG A 1 69 ? -15.065 -8.472 13.229 1.00 91.50 69 ARG A O 1
ATOM 562 N N . LYS A 1 70 ? -16.418 -6.703 13.537 1.00 91.19 70 LYS A N 1
ATOM 563 C CA . LYS A 1 70 ? -17.508 -7.213 12.704 1.00 91.19 70 LYS A CA 1
ATOM 564 C C . LYS A 1 70 ? -17.080 -7.320 11.241 1.00 91.19 70 LYS A C 1
ATOM 566 O O . LYS A 1 70 ? -17.344 -8.343 10.625 1.00 91.19 70 LYS A O 1
ATOM 571 N N . ILE A 1 71 ? -16.406 -6.302 10.702 1.00 87.81 71 ILE A N 1
ATOM 572 C CA . ILE A 1 71 ? -15.850 -6.347 9.340 1.00 87.81 71 ILE A CA 1
ATOM 573 C C . ILE A 1 71 ? -14.862 -7.512 9.218 1.00 87.81 71 ILE A C 1
ATOM 575 O O . ILE A 1 71 ? -15.000 -8.319 8.309 1.00 87.81 71 ILE A O 1
ATOM 579 N N . HIS A 1 72 ? -13.930 -7.637 10.167 1.00 86.62 72 HIS A N 1
ATOM 580 C CA . HIS A 1 72 ? -12.947 -8.721 10.193 1.00 86.62 72 HIS A CA 1
ATOM 581 C C . HIS A 1 72 ? -13.610 -10.109 10.214 1.00 86.62 72 HIS A C 1
ATOM 583 O O . HIS A 1 72 ? -13.277 -10.959 9.398 1.00 86.62 72 HIS A O 1
ATOM 589 N N . ALA A 1 73 ? -14.613 -10.316 11.073 1.00 87.12 73 ALA A N 1
ATOM 590 C CA . ALA A 1 73 ? -15.341 -11.582 11.158 1.00 87.12 73 ALA A CA 1
ATOM 591 C C . ALA A 1 73 ? -16.094 -11.921 9.857 1.00 87.12 73 ALA A C 1
ATOM 593 O O . ALA A 1 73 ? -15.992 -13.039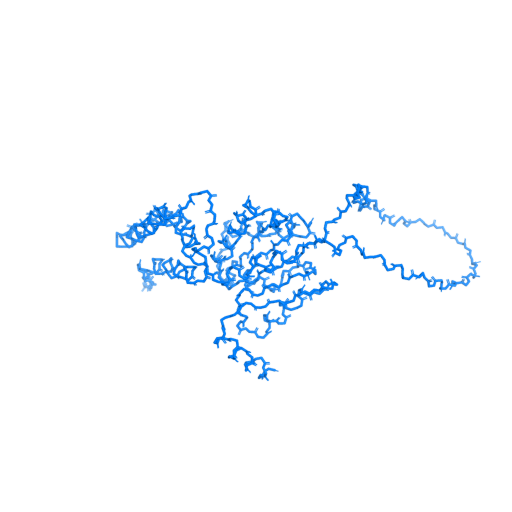 9.365 1.00 87.12 73 ALA A O 1
ATOM 594 N N . LEU A 1 74 ? -16.796 -10.950 9.259 1.00 87.69 74 LEU A N 1
ATOM 595 C CA . LEU A 1 74 ? -17.504 -11.145 7.983 1.00 87.69 74 LEU A CA 1
ATOM 596 C C . LEU A 1 74 ? -16.546 -11.491 6.837 1.00 87.69 74 LEU A C 1
ATOM 598 O O . LEU A 1 74 ? -16.875 -12.280 5.949 1.00 87.69 74 LEU A O 1
ATOM 602 N N . CYS A 1 75 ? -15.363 -10.881 6.852 1.00 84.75 75 CYS A N 1
ATOM 603 C CA . CYS A 1 75 ? -14.301 -11.163 5.906 1.00 84.75 75 CYS A CA 1
ATOM 604 C C . CYS A 1 75 ? -13.720 -12.570 6.109 1.00 84.75 75 CYS A C 1
ATOM 606 O O . CYS A 1 75 ? -13.560 -13.283 5.126 1.00 84.75 75 CYS A O 1
ATOM 608 N N . GLU A 1 76 ? -13.462 -13.010 7.344 1.00 79.19 76 GLU A N 1
ATOM 609 C CA . GLU A 1 76 ? -12.966 -14.368 7.625 1.00 79.19 76 GLU A CA 1
ATOM 610 C C . GLU A 1 76 ? -13.964 -15.483 7.270 1.00 79.19 76 GLU A C 1
ATOM 612 O O . GLU A 1 76 ? -13.537 -16.583 6.933 1.00 79.19 76 GLU A O 1
ATOM 617 N N . GLU A 1 77 ? -15.274 -15.217 7.273 1.00 81.38 77 GLU A N 1
ATOM 618 C CA . GLU A 1 77 ? -16.278 -16.190 6.806 1.00 81.38 77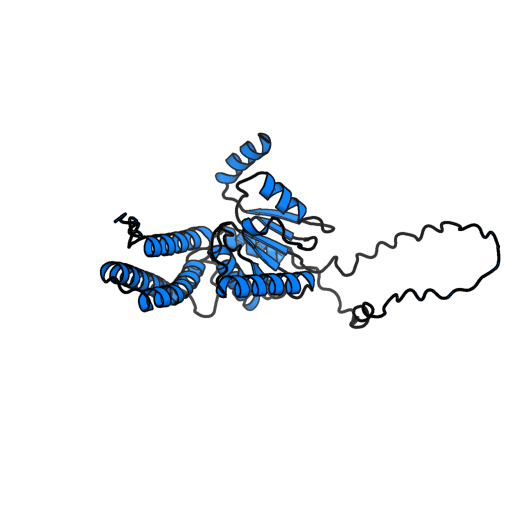 GLU A CA 1
ATOM 619 C C . GLU A 1 77 ? -16.146 -16.513 5.308 1.00 81.38 77 GLU A C 1
ATOM 621 O O . GLU A 1 77 ? -16.448 -17.627 4.881 1.00 81.38 77 GLU A O 1
ATOM 626 N N . HIS A 1 78 ? -15.700 -15.542 4.506 1.00 78.62 78 HIS A N 1
ATOM 627 C CA . HIS A 1 78 ? -15.643 -15.651 3.045 1.00 78.62 78 HIS A CA 1
ATOM 628 C C . HIS A 1 78 ? -14.214 -15.777 2.505 1.00 78.62 78 HIS A C 1
ATOM 630 O O . HIS A 1 78 ? -14.015 -16.252 1.386 1.00 78.62 78 HIS A O 1
ATOM 636 N N . PHE A 1 79 ? -13.211 -15.340 3.267 1.00 80.19 79 PHE A N 1
ATOM 637 C CA . PHE A 1 79 ? -11.809 -15.400 2.878 1.00 80.19 79 PHE A CA 1
ATOM 638 C C . PHE A 1 79 ? -11.151 -16.631 3.479 1.00 80.19 79 PHE A C 1
ATOM 640 O O . PHE A 1 79 ? -11.233 -16.890 4.675 1.00 80.19 79 PHE A O 1
ATOM 647 N N . SER A 1 80 ? -10.401 -17.356 2.653 1.00 64.56 80 SER A N 1
ATOM 648 C CA . SER A 1 80 ? -9.490 -18.367 3.173 1.00 64.56 80 SER A CA 1
ATOM 649 C C . SER A 1 80 ? -8.429 -17.686 4.052 1.00 64.56 80 SER A C 1
ATOM 651 O O . SER A 1 80 ? -7.776 -16.740 3.598 1.00 64.56 80 SER A O 1
ATOM 653 N N . PRO A 1 81 ? -8.196 -18.159 5.289 1.00 63.00 81 PRO A N 1
ATOM 654 C CA . PRO A 1 81 ? -7.211 -17.561 6.189 1.00 63.00 81 PRO A CA 1
ATOM 655 C C . PRO A 1 81 ? -5.772 -17.687 5.664 1.00 63.00 81 PRO A C 1
ATOM 657 O O . PRO A 1 81 ? -4.891 -16.949 6.106 1.00 63.00 81 PRO A O 1
ATOM 660 N N . ALA A 1 82 ? -5.532 -18.604 4.719 1.00 62.31 82 ALA A N 1
ATOM 661 C CA . ALA A 1 82 ? -4.203 -18.959 4.231 1.00 62.31 82 ALA A CA 1
ATOM 662 C C . ALA A 1 82 ? -3.917 -18.535 2.781 1.00 62.31 82 ALA A C 1
ATOM 664 O O . ALA A 1 82 ? -2.763 -18.609 2.365 1.00 62.31 82 ALA A O 1
ATOM 665 N N . SER A 1 83 ? -4.921 -18.102 2.008 1.00 69.88 83 SER A N 1
ATOM 666 C CA . SER A 1 83 ? -4.740 -17.798 0.583 1.00 69.88 83 SER A CA 1
ATOM 667 C C . SER A 1 83 ? -5.321 -16.446 0.173 1.00 69.88 83 SER A C 1
ATOM 669 O O . SER A 1 83 ? -6.326 -15.971 0.699 1.00 69.88 83 SER A O 1
ATOM 671 N N . LEU A 1 84 ? -4.656 -15.813 -0.788 1.00 78.38 84 LEU A N 1
ATOM 672 C CA . LEU A 1 84 ? -5.040 -14.561 -1.414 1.00 78.38 84 LEU A CA 1
ATOM 673 C C . LEU A 1 84 ? -5.963 -14.926 -2.572 1.00 78.38 84 LEU A C 1
ATOM 675 O O . LEU A 1 84 ? -5.516 -15.437 -3.593 1.00 78.38 84 LEU A O 1
ATOM 679 N N . ASP A 1 85 ? -7.256 -14.673 -2.411 1.00 78.75 85 ASP A N 1
ATOM 680 C CA . ASP A 1 85 ? -8.195 -14.812 -3.518 1.00 78.75 85 ASP A CA 1
ATOM 681 C C . ASP A 1 85 ? -8.277 -13.482 -4.278 1.00 78.75 85 ASP A C 1
ATOM 683 O O . ASP A 1 85 ? -8.763 -12.469 -3.763 1.00 78.75 85 ASP A O 1
ATOM 687 N N . LEU A 1 86 ? -7.782 -13.496 -5.519 1.00 80.75 86 LEU A N 1
ATOM 688 C CA . LEU A 1 86 ? -7.749 -12.338 -6.414 1.00 80.75 86 LEU A CA 1
ATOM 689 C C . LEU A 1 86 ? -9.151 -11.782 -6.717 1.00 80.75 86 LEU A C 1
ATOM 691 O O . LEU A 1 86 ? -9.265 -10.628 -7.121 1.00 80.75 86 LEU A O 1
ATOM 695 N N . LYS A 1 87 ? -10.225 -12.549 -6.471 1.00 83.62 87 LYS A N 1
ATOM 696 C CA . LYS A 1 87 ? -11.614 -12.075 -6.607 1.00 83.62 87 LYS A CA 1
ATOM 697 C C . LYS A 1 87 ? -11.970 -10.953 -5.630 1.00 83.62 87 LYS A C 1
ATOM 699 O O . LYS A 1 87 ? -12.850 -10.150 -5.926 1.00 83.62 87 LYS A O 1
ATOM 704 N N . PHE A 1 88 ? -11.307 -10.888 -4.475 1.00 84.50 88 PHE A N 1
ATOM 705 C CA . PHE A 1 88 ? -11.575 -9.894 -3.425 1.00 84.50 88 PHE A CA 1
ATOM 706 C C . PHE A 1 88 ? -10.563 -8.746 -3.415 1.00 84.50 88 PHE A C 1
ATOM 708 O O . PHE A 1 88 ? -10.374 -8.064 -2.402 1.00 84.50 88 PHE A O 1
ATOM 715 N N . VAL A 1 89 ? -9.900 -8.547 -4.549 1.00 88.06 89 VAL A N 1
ATOM 716 C CA . VAL A 1 89 ? -8.873 -7.539 -4.767 1.00 88.06 89 VAL A CA 1
ATOM 717 C C . VAL A 1 89 ? -9.297 -6.671 -5.951 1.00 88.06 89 VAL A C 1
ATOM 719 O O . VAL A 1 89 ? -9.947 -7.139 -6.885 1.00 88.06 89 VAL A O 1
ATOM 722 N N . THR A 1 90 ? -8.980 -5.377 -5.912 1.00 90.69 90 THR A N 1
ATOM 723 C CA . THR A 1 90 ? -9.375 -4.463 -6.993 1.00 90.69 90 THR A CA 1
ATOM 724 C C . THR A 1 90 ? -8.614 -4.753 -8.294 1.00 90.69 90 THR A C 1
ATOM 726 O O . THR A 1 90 ? -7.452 -5.170 -8.257 1.00 90.69 90 THR A O 1
ATOM 729 N N . PRO A 1 91 ? -9.198 -4.436 -9.469 1.00 89.12 91 PRO A N 1
ATOM 730 C CA . PRO A 1 91 ? -8.527 -4.598 -10.764 1.00 89.12 91 PRO A CA 1
ATOM 731 C C . PRO A 1 91 ? -7.185 -3.864 -10.841 1.00 89.12 91 PRO A C 1
ATOM 733 O O . PRO A 1 91 ? -6.255 -4.306 -11.508 1.00 89.12 91 PRO A O 1
ATOM 736 N N . LYS A 1 92 ? -7.072 -2.741 -10.126 1.00 89.75 92 LYS A N 1
ATOM 737 C CA . LYS A 1 92 ? -5.853 -1.939 -10.023 1.00 89.75 92 LYS A CA 1
ATOM 738 C C . LYS A 1 92 ? -4.691 -2.730 -9.418 1.00 89.75 92 LYS A C 1
ATOM 740 O O . LYS A 1 92 ? -3.568 -2.643 -9.905 1.00 89.75 92 LYS A O 1
ATOM 745 N N . VAL A 1 93 ? -4.960 -3.516 -8.378 1.00 91.12 93 VAL A N 1
ATOM 746 C CA . VAL A 1 93 ? -3.953 -4.376 -7.746 1.00 91.12 93 VAL A CA 1
ATOM 747 C C . VAL A 1 93 ? -3.664 -5.605 -8.608 1.00 91.12 93 VAL A C 1
ATOM 749 O O . VAL A 1 93 ? -2.509 -6.003 -8.697 1.00 91.12 93 VAL A O 1
ATOM 752 N N . ILE A 1 94 ? -4.664 -6.165 -9.297 1.00 91.06 94 ILE A N 1
ATOM 753 C CA . ILE A 1 94 ? -4.446 -7.269 -10.249 1.00 91.06 94 ILE A CA 1
ATOM 754 C C . ILE A 1 94 ? -3.471 -6.835 -11.351 1.00 91.06 94 ILE A C 1
ATOM 756 O O . ILE A 1 94 ? -2.454 -7.491 -11.549 1.00 91.06 94 ILE A O 1
ATOM 760 N N . LYS A 1 95 ? -3.699 -5.669 -11.970 1.00 91.38 95 LYS A N 1
ATOM 761 C CA . LYS A 1 95 ? -2.776 -5.090 -12.961 1.00 91.38 95 LYS A CA 1
ATOM 762 C C . LYS A 1 95 ? -1.373 -4.865 -12.407 1.00 91.38 95 LYS A C 1
ATOM 764 O O . LYS A 1 95 ? -0.391 -5.084 -13.104 1.00 91.38 95 LYS A O 1
ATOM 769 N N . LEU A 1 96 ? -1.259 -4.425 -11.153 1.00 91.62 96 LEU A N 1
ATOM 770 C CA . LEU A 1 96 ? 0.043 -4.280 -10.505 1.00 91.62 96 LEU A CA 1
ATOM 771 C C . LEU A 1 96 ? 0.765 -5.630 -10.388 1.00 91.62 96 LEU A C 1
ATOM 773 O O . LEU A 1 96 ? 1.957 -5.696 -10.664 1.00 91.62 96 LEU A O 1
ATOM 777 N N . LEU A 1 97 ? 0.062 -6.695 -9.992 1.00 90.69 97 LEU A N 1
ATOM 778 C CA . LEU A 1 97 ? 0.640 -8.038 -9.917 1.00 90.69 97 LEU A CA 1
ATOM 779 C C . LEU A 1 97 ? 1.037 -8.561 -11.303 1.00 90.69 97 LEU A C 1
ATOM 781 O O . LEU A 1 97 ? 2.094 -9.163 -11.427 1.00 90.69 97 LEU A O 1
ATOM 785 N N . GLU A 1 98 ? 0.245 -8.291 -12.341 1.00 90.25 98 GLU A N 1
ATOM 786 C CA . GLU A 1 98 ? 0.582 -8.633 -13.732 1.00 90.25 98 GLU A CA 1
ATOM 787 C C . GLU A 1 98 ? 1.861 -7.929 -14.202 1.00 90.25 98 GLU A C 1
ATOM 789 O O . GLU A 1 98 ? 2.761 -8.587 -14.715 1.00 90.25 98 GLU A O 1
ATOM 794 N N . ILE A 1 99 ? 1.993 -6.622 -13.941 1.00 89.00 99 ILE A N 1
ATOM 795 C CA . ILE A 1 99 ? 3.222 -5.861 -14.228 1.00 89.00 99 ILE A CA 1
ATOM 796 C C . ILE A 1 99 ? 4.419 -6.475 -13.498 1.00 89.00 99 ILE A C 1
ATOM 798 O O . ILE A 1 99 ? 5.504 -6.597 -14.063 1.00 89.00 99 ILE A O 1
ATOM 802 N N . LEU A 1 100 ? 4.234 -6.853 -12.231 1.00 87.62 100 LEU A N 1
ATOM 803 C CA . LEU A 1 100 ? 5.291 -7.490 -11.454 1.00 87.62 100 LEU A CA 1
ATOM 804 C C . LEU A 1 100 ? 5.664 -8.862 -12.027 1.00 87.62 100 LEU A C 1
ATOM 806 O O . LEU A 1 100 ? 6.847 -9.163 -12.067 1.00 87.62 100 LEU A O 1
ATOM 810 N N . ARG A 1 101 ? 4.712 -9.658 -12.529 1.00 86.75 101 ARG A N 1
ATOM 811 C CA . ARG A 1 101 ? 5.010 -10.931 -13.213 1.00 86.75 101 ARG A CA 1
ATOM 812 C C . ARG A 1 101 ? 5.802 -10.726 -14.503 1.00 86.75 101 ARG A C 1
ATOM 814 O O . ARG A 1 101 ? 6.764 -11.445 -14.751 1.00 86.75 101 ARG A O 1
ATOM 821 N N . GLU A 1 102 ? 5.424 -9.735 -15.307 1.00 83.00 102 GLU A N 1
ATOM 822 C CA . GLU A 1 102 ? 6.097 -9.428 -16.575 1.00 83.00 102 GLU A CA 1
ATOM 823 C C . GLU A 1 102 ? 7.533 -8.932 -16.356 1.00 83.00 102 GLU A C 1
ATOM 825 O O . GLU A 1 102 ? 8.438 -9.263 -17.118 1.00 83.00 102 GLU A O 1
ATOM 830 N N . TYR A 1 103 ? 7.771 -8.199 -15.266 1.00 76.75 103 TYR A N 1
ATOM 831 C CA . TYR A 1 103 ? 9.094 -7.693 -14.904 1.00 76.75 103 TYR A CA 1
ATOM 832 C C . TYR A 1 103 ? 9.973 -8.736 -14.181 1.00 76.75 103 TYR A C 1
ATOM 834 O O . TYR A 1 103 ? 10.913 -8.377 -13.461 1.00 76.75 103 TYR A O 1
ATOM 842 N N . LYS A 1 104 ? 9.696 -10.039 -14.336 1.00 69.94 104 LYS A N 1
ATOM 843 C CA . LYS A 1 104 ? 10.573 -11.097 -13.822 1.00 69.94 104 LYS A CA 1
ATOM 844 C C . LYS A 1 104 ? 11.925 -11.011 -14.548 1.00 69.94 104 LYS A C 1
ATOM 846 O O . LYS A 1 104 ? 11.966 -11.184 -15.767 1.00 69.94 104 LYS A O 1
ATOM 851 N N . PRO A 1 105 ? 13.044 -10.745 -13.846 1.00 64.88 105 PRO A N 1
ATOM 852 C CA . PRO A 1 105 ? 14.348 -10.753 -14.493 1.00 64.88 105 PRO A CA 1
ATOM 853 C C . PRO A 1 105 ? 14.628 -12.147 -15.065 1.00 64.88 105 PRO A C 1
ATOM 855 O O . PRO A 1 105 ? 14.334 -13.151 -14.412 1.00 64.88 105 PRO A O 1
ATOM 858 N N . PHE A 1 106 ? 15.194 -12.213 -16.274 1.00 56.44 106 PHE A N 1
ATOM 859 C CA . PHE A 1 106 ? 15.597 -13.480 -16.887 1.00 56.44 106 PHE A CA 1
ATOM 860 C C . PHE A 1 106 ? 16.495 -14.266 -15.919 1.00 56.44 106 PHE A C 1
ATOM 862 O O . PHE A 1 106 ? 17.483 -13.731 -15.407 1.00 56.44 106 PHE A O 1
ATOM 869 N N . GLU A 1 107 ? 16.133 -15.526 -15.656 1.00 45.91 107 GLU A N 1
ATOM 870 C CA . GLU A 1 107 ? 16.892 -16.426 -14.787 1.00 45.91 107 GLU A CA 1
ATOM 871 C C . GLU A 1 107 ? 18.351 -16.494 -15.253 1.00 45.91 107 GLU A C 1
ATOM 873 O O . GLU A 1 107 ? 18.651 -16.891 -16.380 1.00 45.91 107 GLU A O 1
ATOM 878 N N . ARG A 1 108 ? 19.285 -16.098 -14.381 1.00 44.81 108 ARG A N 1
ATOM 879 C CA . ARG A 1 108 ? 20.701 -16.396 -14.593 1.00 44.81 108 ARG A CA 1
ATOM 880 C C . ARG A 1 108 ? 20.907 -17.890 -14.357 1.00 44.81 108 ARG A C 1
ATOM 882 O O . ARG A 1 108 ? 20.586 -18.391 -13.281 1.00 44.81 108 ARG A O 1
ATOM 889 N N . GLN A 1 109 ? 21.555 -18.557 -15.313 1.00 35.38 109 GLN A N 1
ATOM 890 C CA . GLN A 1 109 ? 22.469 -19.651 -14.989 1.00 35.38 109 GLN A CA 1
ATOM 891 C C . GLN A 1 109 ? 23.351 -19.168 -13.832 1.00 35.38 109 GLN A C 1
ATOM 893 O O . GLN A 1 109 ? 23.987 -18.117 -13.944 1.00 35.38 109 GLN A O 1
ATOM 898 N N . GLN A 1 110 ? 23.294 -19.870 -12.700 1.00 31.53 110 GLN A N 1
ATOM 899 C CA . GLN A 1 110 ? 24.112 -19.600 -11.522 1.00 31.53 110 GLN A CA 1
ATOM 900 C C . GLN A 1 110 ? 25.572 -19.436 -11.947 1.00 31.53 110 GLN A C 1
ATOM 902 O O . GLN A 1 110 ? 26.239 -20.411 -12.271 1.00 31.53 110 GLN A O 1
ATOM 907 N N . PHE A 1 111 ? 26.077 -18.207 -11.933 1.00 35.12 111 PHE A N 1
ATOM 908 C CA . PHE A 1 111 ? 27.507 -18.002 -11.790 1.00 35.12 111 PHE A CA 1
ATOM 909 C C . PHE A 1 111 ? 27.774 -17.940 -10.290 1.00 35.12 111 PHE A C 1
ATOM 911 O O . PHE A 1 111 ? 27.337 -17.009 -9.609 1.00 35.12 111 PHE A O 1
ATOM 918 N N . GLU A 1 112 ? 28.442 -18.970 -9.775 1.00 34.72 112 GLU A N 1
ATOM 919 C CA . GLU A 1 112 ? 29.102 -18.932 -8.475 1.00 34.72 112 GLU A CA 1
ATOM 920 C C . GLU A 1 112 ? 30.152 -17.820 -8.516 1.00 34.72 112 GLU A C 1
ATOM 922 O O . GLU A 1 112 ? 31.244 -17.990 -9.044 1.00 34.72 112 GLU A O 1
ATOM 927 N N . SER A 1 113 ? 29.830 -16.641 -7.996 1.00 41.56 113 SER A N 1
ATOM 928 C CA . SER A 1 113 ? 30.848 -15.619 -7.758 1.00 41.56 113 SER A CA 1
ATOM 929 C C . SER A 1 113 ? 30.566 -14.904 -6.445 1.00 41.56 113 SER A C 1
ATOM 931 O O . SER A 1 113 ? 30.248 -13.715 -6.398 1.00 41.56 113 SER A O 1
ATOM 933 N N . VAL A 1 114 ? 30.695 -15.665 -5.359 1.00 35.94 114 VAL A N 1
ATOM 934 C CA . VAL A 1 114 ? 30.809 -15.136 -3.990 1.00 35.94 114 VAL A CA 1
ATOM 935 C C . VAL A 1 114 ? 32.118 -14.331 -3.824 1.00 35.94 114 VAL A C 1
ATOM 937 O O . VAL A 1 114 ? 32.248 -13.543 -2.895 1.00 35.94 114 VAL A O 1
ATOM 940 N N . GLU A 1 115 ? 33.063 -14.431 -4.765 1.00 41.03 115 GLU A N 1
ATOM 941 C CA . GLU A 1 115 ? 34.379 -13.781 -4.679 1.00 41.03 115 GLU A CA 1
ATOM 942 C C . GLU A 1 115 ? 34.416 -12.304 -5.119 1.00 41.03 115 GLU A C 1
ATOM 944 O O . GLU A 1 115 ? 35.315 -11.578 -4.703 1.00 41.03 115 GLU A O 1
ATOM 949 N N . TRP A 1 116 ? 33.437 -11.792 -5.882 1.00 42.03 116 TRP A N 1
ATOM 950 C CA . TRP A 1 116 ? 33.497 -10.398 -6.373 1.00 42.03 116 TRP A CA 1
ATOM 951 C C . TRP A 1 116 ? 33.179 -9.349 -5.289 1.00 42.03 116 TRP A C 1
ATOM 953 O O . TRP A 1 116 ? 33.612 -8.200 -5.374 1.00 42.03 116 TRP A O 1
ATOM 963 N N . TYR A 1 117 ? 32.420 -9.713 -4.251 1.00 39.66 117 TYR A N 1
ATOM 964 C CA . TYR A 1 117 ? 31.915 -8.745 -3.267 1.00 39.66 117 TYR A CA 1
ATOM 965 C C . TYR A 1 117 ? 32.861 -8.472 -2.090 1.00 39.66 117 TYR A C 1
ATOM 967 O O . TYR A 1 117 ? 32.688 -7.458 -1.412 1.00 39.66 117 TYR A O 1
ATOM 975 N N . ASN A 1 118 ? 33.888 -9.299 -1.870 1.00 37.34 118 ASN A N 1
ATOM 976 C CA . ASN A 1 118 ? 34.796 -9.131 -0.728 1.00 37.34 118 ASN A CA 1
ATOM 977 C C . ASN A 1 118 ? 35.954 -8.145 -0.967 1.00 37.34 118 ASN A C 1
ATOM 979 O O . ASN A 1 118 ? 36.671 -7.827 -0.023 1.00 37.34 118 ASN A O 1
ATOM 983 N N . ASN A 1 119 ? 36.100 -7.573 -2.166 1.00 37.78 119 ASN A N 1
ATOM 984 C CA . ASN A 1 119 ? 37.210 -6.658 -2.469 1.00 37.78 119 ASN A CA 1
ATOM 985 C C . ASN A 1 119 ? 36.923 -5.164 -2.247 1.00 37.78 119 ASN A C 1
ATOM 987 O O . ASN A 1 119 ? 37.680 -4.317 -2.708 1.00 37.78 119 ASN A O 1
ATOM 991 N N . ARG A 1 120 ? 35.868 -4.803 -1.502 1.00 39.97 120 ARG A N 1
ATOM 992 C CA . ARG A 1 120 ? 35.653 -3.405 -1.068 1.00 39.97 120 ARG A CA 1
ATOM 993 C C . ARG A 1 120 ? 36.353 -3.024 0.243 1.00 39.97 120 ARG A C 1
ATOM 995 O O . ARG A 1 120 ? 36.267 -1.865 0.625 1.00 39.97 120 ARG A O 1
ATOM 1002 N N . ASN A 1 121 ? 37.061 -3.961 0.880 1.00 37.78 121 ASN A N 1
ATOM 1003 C CA . ASN A 1 121 ? 37.813 -3.746 2.124 1.00 37.78 121 ASN A CA 1
ATOM 1004 C C . ASN A 1 121 ? 39.345 -3.838 1.964 1.00 37.78 121 ASN A C 1
ATOM 1006 O O . ASN A 1 121 ? 40.047 -3.969 2.962 1.00 37.78 121 ASN A O 1
ATOM 1010 N N . GLN A 1 122 ? 39.888 -3.763 0.745 1.00 35.75 122 GLN A N 1
ATOM 1011 C CA . GLN A 1 122 ? 41.299 -3.400 0.586 1.00 35.75 122 GLN A CA 1
ATOM 1012 C C . GLN A 1 122 ? 41.382 -1.905 0.329 1.00 35.75 122 GLN A C 1
ATOM 1014 O O . GLN A 1 122 ? 41.212 -1.412 -0.784 1.00 35.75 122 GLN A O 1
ATOM 1019 N N . ASP A 1 123 ? 41.554 -1.212 1.448 1.00 37.41 123 ASP A N 1
ATOM 1020 C CA . ASP A 1 123 ? 41.866 0.193 1.563 1.00 37.41 123 ASP A CA 1
ATOM 1021 C C . ASP A 1 123 ? 42.910 0.614 0.530 1.00 37.41 123 ASP A C 1
ATOM 1023 O O . ASP A 1 123 ? 44.051 0.150 0.529 1.00 37.41 123 ASP A O 1
ATOM 1027 N N . ASN A 1 124 ? 42.530 1.584 -0.294 1.00 39.09 124 ASN A N 1
ATOM 1028 C CA . ASN A 1 124 ? 43.475 2.479 -0.934 1.00 39.09 124 ASN A CA 1
ATOM 1029 C C . ASN A 1 124 ? 43.982 3.445 0.156 1.00 39.09 124 ASN A C 1
ATOM 1031 O O . ASN A 1 124 ? 43.570 4.604 0.230 1.00 39.09 124 ASN A O 1
ATOM 1035 N N . TYR A 1 125 ? 44.807 2.933 1.075 1.00 34.41 125 TYR A N 1
ATOM 1036 C CA . TYR A 1 125 ? 45.600 3.764 1.972 1.00 34.41 125 TYR A CA 1
ATOM 1037 C C . TYR A 1 125 ? 46.713 4.377 1.126 1.00 34.41 125 TYR A C 1
ATOM 1039 O O . TYR A 1 125 ? 47.692 3.717 0.782 1.00 34.41 125 TYR A O 1
ATOM 1047 N N . VAL A 1 126 ? 46.520 5.634 0.731 1.00 36.00 126 VAL A N 1
ATOM 1048 C CA . VAL A 1 126 ? 47.548 6.430 0.060 1.00 36.00 126 VAL A CA 1
ATOM 1049 C C . VAL A 1 126 ? 48.664 6.675 1.074 1.00 36.00 126 VAL A C 1
ATOM 1051 O O . VAL A 1 126 ? 48.575 7.577 1.909 1.00 36.00 126 VAL A O 1
ATOM 1054 N N . SER A 1 127 ? 49.692 5.827 1.034 1.00 30.31 127 SER A N 1
ATOM 1055 C CA . SER A 1 127 ? 50.940 6.056 1.753 1.00 30.31 127 SER A CA 1
ATOM 1056 C C . SER A 1 127 ? 51.682 7.182 1.046 1.00 30.31 127 SER A C 1
ATOM 1058 O O . SER A 1 127 ? 52.227 6.989 -0.038 1.00 30.31 127 SER A O 1
ATOM 1060 N N . TRP A 1 128 ? 51.682 8.366 1.654 1.00 32.16 128 TRP A N 1
ATOM 1061 C CA . TRP A 1 128 ? 52.648 9.408 1.332 1.00 32.16 128 TRP A CA 1
ATOM 1062 C C . TRP A 1 128 ? 54.013 8.914 1.803 1.00 32.16 128 TRP A C 1
ATOM 1064 O O . TRP A 1 128 ? 54.332 8.975 2.990 1.00 32.16 128 TRP A O 1
ATOM 1074 N N . SER A 1 129 ? 54.785 8.352 0.881 1.00 29.86 129 SER A N 1
ATOM 1075 C CA . SER A 1 129 ? 56.196 8.072 1.094 1.00 29.86 129 SER A CA 1
ATOM 1076 C C . SER A 1 129 ? 56.986 8.935 0.128 1.00 29.86 129 SER A C 1
ATOM 1078 O O . SER A 1 129 ? 56.912 8.779 -1.084 1.00 29.86 129 SER A O 1
ATOM 1080 N N . ASP A 1 130 ? 57.642 9.897 0.756 1.00 39.19 130 ASP A N 1
ATOM 1081 C CA . ASP A 1 130 ? 58.645 10.822 0.266 1.00 39.19 130 ASP A CA 1
ATOM 1082 C C . ASP A 1 130 ? 59.797 10.049 -0.399 1.00 39.19 130 ASP A C 1
ATOM 1084 O O . ASP A 1 130 ? 60.479 9.255 0.255 1.00 39.19 130 ASP A O 1
ATOM 1088 N N . SER A 1 131 ? 59.981 10.249 -1.700 1.00 34.62 131 SER A N 1
ATOM 1089 C CA . SER A 1 131 ? 61.215 9.912 -2.409 1.00 34.62 131 SER A CA 1
ATOM 1090 C C . SER A 1 131 ? 61.388 10.909 -3.543 1.00 34.62 131 SER A C 1
ATOM 1092 O O . SER A 1 131 ? 60.585 10.948 -4.475 1.00 34.62 131 SER A O 1
ATOM 1094 N N . GLU A 1 132 ? 62.409 11.739 -3.366 1.00 39.28 132 GLU A N 1
ATOM 1095 C CA . GLU A 1 132 ? 62.975 12.683 -4.319 1.00 39.28 132 GLU A CA 1
ATOM 1096 C C . GLU A 1 132 ? 63.514 11.954 -5.572 1.00 39.28 132 GLU A C 1
ATOM 1098 O O . GLU A 1 132 ? 63.909 10.791 -5.491 1.00 39.28 132 GLU A O 1
ATOM 1103 N N . ASP A 1 133 ? 63.545 12.705 -6.679 1.00 35.19 133 ASP A N 1
ATOM 1104 C CA . ASP A 1 133 ? 64.333 12.521 -7.912 1.00 35.19 133 ASP A CA 1
ATOM 1105 C C . ASP A 1 133 ? 63.936 11.394 -8.899 1.00 35.19 133 ASP A C 1
ATOM 1107 O O . ASP A 1 133 ? 64.109 10.207 -8.642 1.00 35.19 133 ASP A O 1
ATOM 1111 N N . GLU A 1 134 ? 63.411 11.753 -10.078 1.00 34.03 134 GLU A N 1
ATOM 1112 C CA . GLU A 1 134 ? 64.163 11.991 -11.333 1.00 34.03 134 GLU A CA 1
ATOM 1113 C C . GLU A 1 134 ? 63.175 12.144 -12.513 1.00 34.03 134 GLU A C 1
ATOM 1115 O O . GLU A 1 134 ? 62.176 11.431 -12.622 1.00 34.03 134 GLU A O 1
ATOM 1120 N N . ASP A 1 135 ? 63.444 13.133 -13.367 1.00 43.16 135 ASP A N 1
ATOM 1121 C CA . ASP A 1 135 ? 62.701 13.455 -14.585 1.00 43.16 135 ASP A CA 1
ATOM 1122 C C . ASP A 1 135 ? 62.842 12.345 -15.641 1.00 43.16 135 ASP A C 1
ATOM 1124 O O . ASP A 1 135 ? 63.962 12.025 -16.026 1.00 43.16 135 ASP A O 1
ATOM 1128 N N . GLU A 1 136 ? 61.736 11.836 -16.193 1.00 35.28 136 GLU A N 1
ATOM 1129 C CA . GLU A 1 136 ? 61.730 11.226 -17.531 1.00 35.28 136 GLU A CA 1
ATOM 1130 C C . GLU A 1 136 ? 60.335 11.352 -18.173 1.00 35.28 136 GLU A C 1
ATOM 1132 O O . GLU A 1 136 ? 59.329 10.833 -17.683 1.00 35.28 136 GLU A O 1
ATOM 1137 N N . ASP A 1 137 ? 60.285 12.114 -19.267 1.00 41.41 137 ASP A N 1
ATOM 1138 C CA . ASP A 1 137 ? 59.123 12.314 -20.127 1.00 41.41 137 ASP A CA 1
ATOM 1139 C C . ASP A 1 137 ? 58.765 11.001 -20.857 1.00 41.41 137 ASP A C 1
ATOM 1141 O O . ASP A 1 137 ? 59.426 10.633 -21.828 1.00 41.41 137 ASP A O 1
ATOM 1145 N N . GLU A 1 138 ? 57.687 10.316 -20.457 1.00 34.94 138 GLU A N 1
ATOM 1146 C CA . GLU A 1 138 ? 57.051 9.278 -21.284 1.00 34.94 138 GLU A CA 1
ATOM 1147 C C . GLU A 1 138 ? 55.612 9.675 -21.651 1.00 34.94 138 GLU A C 1
ATOM 1149 O O . GLU A 1 138 ? 54.729 9.844 -20.807 1.00 34.94 138 GLU A O 1
ATOM 1154 N N . GLU A 1 139 ? 55.390 9.838 -22.957 1.00 35.16 139 GLU A N 1
ATOM 1155 C CA . GLU A 1 139 ? 54.104 10.110 -23.597 1.00 35.16 139 GLU A CA 1
ATOM 1156 C C . GLU A 1 139 ? 53.036 9.088 -23.165 1.00 35.16 139 GLU A C 1
ATOM 1158 O O . GLU A 1 139 ? 53.105 7.901 -23.488 1.00 35.16 139 GLU A O 1
ATOM 1163 N N . ILE A 1 140 ? 51.994 9.549 -22.467 1.00 35.28 140 ILE A N 1
ATOM 1164 C CA . ILE A 1 140 ? 50.820 8.724 -22.166 1.00 35.28 140 ILE A CA 1
ATOM 1165 C C . ILE A 1 140 ? 49.994 8.600 -23.453 1.00 35.28 140 ILE A C 1
ATOM 1167 O O . ILE A 1 140 ? 49.148 9.442 -23.750 1.00 35.28 140 ILE A O 1
ATOM 1171 N N . GLU A 1 141 ? 50.222 7.534 -24.223 1.00 32.19 141 GLU A N 1
ATOM 1172 C CA . GLU A 1 141 ? 49.248 7.066 -25.212 1.00 32.19 141 GLU A CA 1
ATOM 1173 C C . GLU A 1 141 ? 47.927 6.745 -24.486 1.00 32.19 141 GLU A C 1
ATOM 1175 O O . GLU A 1 141 ? 47.819 5.748 -23.762 1.00 32.19 141 GLU A O 1
ATOM 1180 N N . GLU A 1 142 ? 46.895 7.567 -24.699 1.00 36.88 142 GLU A N 1
ATOM 1181 C CA . GLU A 1 142 ? 45.506 7.239 -24.369 1.00 36.88 142 GLU A CA 1
ATOM 1182 C C . GLU A 1 142 ? 45.060 6.028 -25.204 1.00 36.88 142 GLU A C 1
ATOM 1184 O O . GLU A 1 142 ? 44.438 6.143 -26.259 1.00 36.88 142 GLU A O 1
ATOM 1189 N N . LYS A 1 143 ? 45.380 4.818 -24.738 1.00 32.88 143 LYS A N 1
ATOM 1190 C CA . LYS A 1 143 ? 44.744 3.602 -25.244 1.00 32.88 143 LYS A CA 1
ATOM 1191 C C . LYS A 1 143 ? 43.301 3.588 -24.762 1.00 32.88 143 LYS A C 1
ATOM 1193 O O . LYS A 1 143 ? 43.013 3.143 -23.648 1.00 32.88 143 LYS A O 1
ATOM 1198 N N . GLU A 1 144 ? 42.404 4.063 -25.625 1.00 34.31 144 GLU A N 1
ATOM 1199 C CA . GLU A 1 144 ? 40.967 3.802 -25.566 1.00 34.31 144 GLU A CA 1
ATOM 1200 C C . GLU A 1 144 ? 40.752 2.305 -25.298 1.00 34.31 144 GLU A C 1
ATOM 1202 O O . GLU A 1 144 ? 40.964 1.446 -26.159 1.00 34.31 144 GLU A O 1
ATOM 1207 N N . LYS A 1 145 ? 40.377 1.960 -24.062 1.00 34.31 145 LYS A N 1
ATOM 1208 C CA . LYS A 1 145 ? 39.936 0.600 -23.760 1.00 34.31 145 LYS A CA 1
ATOM 1209 C C . LYS A 1 145 ? 38.611 0.393 -24.493 1.00 34.31 145 LYS A C 1
ATOM 1211 O O . LYS A 1 145 ? 37.698 1.189 -24.277 1.00 34.31 145 LYS A O 1
ATOM 1216 N N . PRO A 1 146 ? 38.476 -0.656 -25.322 1.00 30.56 146 PRO A N 1
ATOM 1217 C CA . PRO A 1 146 ? 37.222 -0.930 -26.001 1.00 30.56 146 PRO A CA 1
ATOM 1218 C C . PRO A 1 146 ? 36.143 -1.129 -24.941 1.00 30.56 146 PRO A C 1
ATOM 1220 O O . PRO A 1 146 ? 36.324 -1.925 -24.014 1.00 30.56 146 PRO A O 1
ATOM 1223 N N . GLU A 1 147 ? 35.040 -0.391 -25.066 1.00 35.06 147 GLU A N 1
ATOM 1224 C CA . GLU A 1 147 ? 33.836 -0.580 -24.265 1.00 35.06 147 GLU A CA 1
ATOM 1225 C C . GLU A 1 147 ? 33.328 -2.006 -24.486 1.00 35.06 147 GLU A C 1
ATOM 1227 O O . GLU A 1 147 ? 32.548 -2.309 -25.390 1.00 35.06 147 GLU A O 1
ATOM 1232 N N . THR A 1 148 ? 33.817 -2.938 -23.673 1.00 33.66 148 THR A N 1
ATOM 1233 C CA . THR A 1 148 ? 33.268 -4.279 -23.626 1.00 33.66 148 THR A CA 1
ATOM 1234 C C . THR A 1 148 ? 31.861 -4.145 -23.069 1.00 33.66 148 THR A C 1
ATOM 1236 O O . THR A 1 148 ? 31.675 -3.896 -21.877 1.00 33.66 148 THR A O 1
ATOM 1239 N N . ASN A 1 149 ? 30.886 -4.289 -23.960 1.00 37.47 149 ASN A N 1
ATOM 1240 C CA . ASN A 1 149 ? 29.447 -4.249 -23.727 1.00 37.47 149 ASN A CA 1
ATOM 1241 C C . ASN A 1 149 ? 28.976 -5.467 -22.899 1.00 37.47 149 ASN A C 1
ATOM 1243 O O . ASN A 1 149 ? 28.074 -6.206 -23.288 1.00 37.47 149 ASN A O 1
ATOM 1247 N N . PHE A 1 150 ? 29.618 -5.728 -21.759 1.00 31.92 150 PHE A N 1
ATOM 1248 C CA . PHE A 1 150 ? 29.107 -6.663 -20.771 1.00 31.92 150 PHE A CA 1
ATOM 1249 C C . PHE A 1 150 ? 28.044 -5.926 -19.956 1.00 31.92 150 PHE A C 1
ATOM 1251 O O . PHE A 1 150 ? 28.370 -4.935 -19.293 1.00 31.92 150 PHE A O 1
ATOM 1258 N N . PRO A 1 151 ? 26.775 -6.370 -19.972 1.00 36.91 151 PRO A N 1
ATOM 1259 C CA . PRO A 1 151 ? 25.776 -5.782 -19.102 1.00 36.91 151 PRO A CA 1
ATOM 1260 C C . PRO A 1 151 ? 26.255 -5.995 -17.664 1.00 36.91 151 PRO A C 1
ATOM 1262 O O . PRO A 1 151 ? 26.530 -7.124 -17.247 1.00 36.91 151 PRO A O 1
ATOM 1265 N N . SER A 1 152 ? 26.442 -4.893 -16.930 1.00 40.72 152 SER A N 1
ATOM 1266 C CA . SER A 1 152 ? 26.974 -4.949 -15.569 1.00 40.72 152 SER A CA 1
ATOM 1267 C C . SER A 1 152 ? 26.154 -5.943 -14.729 1.00 40.72 152 SER A C 1
ATOM 1269 O O . SER A 1 152 ? 24.960 -6.126 -14.998 1.00 40.72 152 SER A O 1
ATOM 1271 N N . PRO A 1 153 ? 26.727 -6.577 -13.691 1.00 44.50 153 PRO A N 1
ATOM 1272 C CA . PRO A 1 153 ? 26.009 -7.541 -12.848 1.00 44.50 153 PRO A CA 1
ATOM 1273 C C . PRO A 1 153 ? 24.686 -7.013 -12.261 1.00 44.50 153 PRO A C 1
ATOM 1275 O O . PRO A 1 153 ? 23.842 -7.802 -11.848 1.00 44.50 153 PRO A O 1
ATOM 1278 N N . PHE A 1 154 ? 24.494 -5.690 -12.261 1.00 44.53 154 PHE A N 1
ATOM 1279 C CA . PHE A 1 154 ? 23.316 -4.978 -11.772 1.00 44.53 154 PHE A CA 1
ATOM 1280 C C . PHE A 1 154 ? 22.156 -4.885 -12.775 1.00 44.53 154 PHE A C 1
ATOM 1282 O O . PHE A 1 154 ? 21.079 -4.424 -12.413 1.00 44.53 154 PHE A O 1
ATOM 1289 N N . THR A 1 155 ? 22.345 -5.301 -14.026 1.00 48.28 155 THR A N 1
ATOM 1290 C CA . THR A 1 155 ? 21.319 -5.184 -15.081 1.00 48.28 155 THR A CA 1
ATOM 1291 C C . THR A 1 155 ? 20.155 -6.169 -14.931 1.00 48.28 155 THR A C 1
ATOM 1293 O O . THR A 1 155 ? 19.079 -5.902 -15.454 1.00 48.28 155 THR A O 1
ATOM 1296 N N . ASN A 1 156 ? 20.325 -7.250 -14.158 1.00 53.31 156 ASN A N 1
ATOM 1297 C CA . ASN A 1 156 ? 19.332 -8.327 -14.032 1.00 53.31 156 ASN A CA 1
ATOM 1298 C C . ASN A 1 156 ? 18.702 -8.459 -12.635 1.00 53.31 156 ASN A C 1
ATOM 1300 O O . ASN A 1 156 ? 18.013 -9.439 -12.372 1.00 53.31 156 ASN A O 1
ATOM 1304 N N . ILE A 1 157 ? 18.923 -7.517 -11.715 1.00 70.44 157 ILE A N 1
ATOM 1305 C CA . ILE A 1 157 ? 18.276 -7.551 -10.394 1.00 70.44 157 ILE A CA 1
ATOM 1306 C C . ILE A 1 157 ? 17.113 -6.557 -10.411 1.00 70.44 157 ILE A C 1
ATOM 1308 O O . ILE A 1 157 ? 17.290 -5.393 -10.771 1.00 70.44 157 ILE A O 1
ATOM 1312 N N . LEU A 1 158 ? 15.908 -7.005 -10.041 1.00 80.19 158 LEU A N 1
ATOM 1313 C CA . LEU A 1 158 ? 14.770 -6.101 -9.855 1.00 80.19 158 LEU A CA 1
ATOM 1314 C C . LEU A 1 158 ? 15.160 -5.022 -8.828 1.00 80.19 158 LEU A C 1
ATOM 1316 O O . LEU A 1 158 ? 15.652 -5.322 -7.745 1.00 80.19 158 LEU A O 1
ATOM 1320 N N . CYS A 1 159 ? 14.951 -3.760 -9.177 1.00 87.31 159 CYS A N 1
ATOM 1321 C CA . CYS A 1 159 ? 15.101 -2.618 -8.288 1.00 87.31 159 CYS A CA 1
ATOM 1322 C C . CYS A 1 159 ? 13.886 -1.728 -8.535 1.00 87.31 159 CYS A C 1
ATOM 1324 O O . CYS A 1 159 ? 13.904 -0.829 -9.381 1.00 87.31 159 CYS A O 1
ATOM 1326 N N . GLY A 1 160 ? 12.792 -2.088 -7.870 1.00 89.94 160 GLY A N 1
ATOM 1327 C CA . GLY A 1 160 ? 11.473 -1.527 -8.086 1.00 89.94 160 GLY A CA 1
ATOM 1328 C C . GLY A 1 160 ? 11.055 -0.557 -6.986 1.00 89.94 160 GLY A C 1
ATOM 1329 O O . GLY A 1 160 ? 11.280 -0.827 -5.805 1.00 89.94 160 GLY A O 1
ATOM 1330 N N . ILE A 1 161 ? 10.368 0.528 -7.347 1.00 91.62 161 ILE A N 1
ATOM 1331 C CA . ILE A 1 161 ? 9.658 1.387 -6.387 1.00 91.62 161 ILE A CA 1
ATOM 1332 C C . ILE A 1 161 ? 8.191 1.496 -6.777 1.00 91.62 161 ILE A C 1
ATOM 1334 O O . ILE A 1 161 ? 7.870 1.812 -7.921 1.00 91.62 161 ILE A O 1
ATOM 1338 N N . ILE A 1 162 ? 7.305 1.311 -5.803 1.00 93.19 162 ILE A N 1
ATOM 1339 C CA . ILE A 1 162 ? 5.877 1.586 -5.924 1.00 93.19 162 ILE A CA 1
ATOM 1340 C C . ILE A 1 162 ? 5.545 2.802 -5.066 1.00 93.19 162 ILE A C 1
ATOM 1342 O O . ILE A 1 162 ? 5.691 2.766 -3.845 1.00 93.19 162 ILE A O 1
ATOM 1346 N N . PHE A 1 163 ? 5.070 3.868 -5.698 1.00 92.06 163 PHE A N 1
ATOM 1347 C 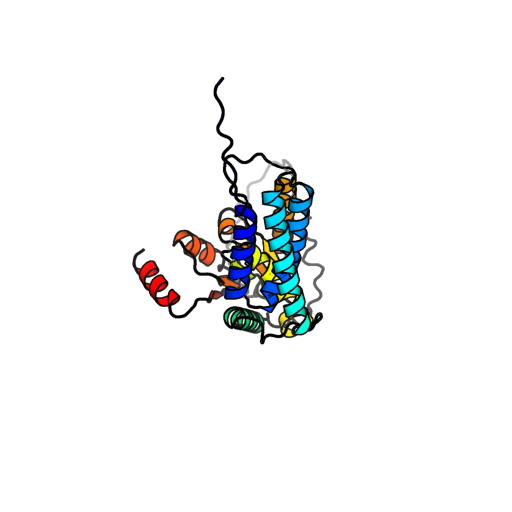CA . PHE A 1 163 ? 4.606 5.064 -5.008 1.00 92.06 163 PHE A CA 1
ATOM 1348 C C . PHE A 1 163 ? 3.105 4.999 -4.753 1.00 92.06 163 PHE A C 1
ATOM 1350 O O . PHE A 1 163 ? 2.325 4.803 -5.686 1.00 92.06 163 PHE A O 1
ATOM 1357 N N . VAL A 1 164 ? 2.717 5.198 -3.497 1.00 91.25 164 VAL A N 1
ATOM 1358 C CA . VAL A 1 164 ? 1.323 5.253 -3.038 1.00 91.25 164 VAL A CA 1
ATOM 1359 C C . VAL A 1 164 ? 1.054 6.577 -2.327 1.00 91.25 164 VAL A C 1
ATOM 1361 O O . VAL A 1 164 ? 1.961 7.197 -1.773 1.00 91.25 164 VAL A O 1
ATOM 1364 N N . GLU A 1 165 ? -0.198 7.015 -2.293 1.00 86.38 165 GLU A N 1
ATOM 1365 C CA . GLU A 1 165 ? -0.562 8.257 -1.604 1.00 86.38 165 GLU A CA 1
ATOM 1366 C C . GLU A 1 165 ? -0.660 8.046 -0.083 1.00 86.38 165 GLU A C 1
ATOM 1368 O O . GLU A 1 165 ? -0.091 8.790 0.718 1.00 86.38 165 GLU A O 1
ATOM 1373 N N . ARG A 1 166 ? -1.359 6.983 0.337 1.00 86.44 166 ARG A N 1
ATOM 1374 C CA . ARG A 1 166 ? -1.717 6.752 1.745 1.00 86.44 166 ARG A CA 1
ATOM 1375 C C . ARG A 1 166 ? -0.786 5.769 2.447 1.00 86.44 166 ARG A C 1
ATOM 1377 O O . ARG A 1 166 ? -0.376 4.749 1.892 1.00 86.44 166 ARG A O 1
ATOM 1384 N N . ARG A 1 167 ? -0.535 6.020 3.738 1.00 85.94 167 ARG A N 1
ATOM 1385 C CA . ARG A 1 167 ? 0.326 5.175 4.588 1.00 85.94 167 ARG A CA 1
ATOM 1386 C C . ARG A 1 167 ? -0.221 3.759 4.756 1.00 85.94 167 ARG A C 1
ATOM 1388 O O . ARG A 1 167 ? 0.520 2.799 4.571 1.00 85.94 167 ARG A O 1
ATOM 1395 N N . TYR A 1 168 ? -1.512 3.624 5.067 1.00 86.12 168 TYR A N 1
ATOM 1396 C CA . TYR A 1 168 ? -2.135 2.309 5.240 1.00 86.12 168 TYR A CA 1
ATOM 1397 C C . TYR A 1 168 ? -2.097 1.487 3.948 1.00 86.12 168 TYR A C 1
ATOM 1399 O O . TYR A 1 168 ? -1.797 0.297 4.004 1.00 86.12 168 TYR A O 1
ATOM 1407 N N . THR A 1 169 ? -2.276 2.119 2.784 1.00 90.06 169 THR A N 1
ATOM 1408 C CA . THR A 1 169 ? -2.111 1.456 1.484 1.00 90.06 169 THR A CA 1
ATOM 1409 C C . THR A 1 169 ? -0.710 0.865 1.338 1.00 90.06 169 THR A C 1
ATOM 1411 O O . THR A 1 169 ? -0.598 -0.294 0.961 1.00 90.06 169 THR A O 1
ATOM 1414 N N . ALA A 1 170 ? 0.354 1.588 1.719 1.00 91.00 170 ALA A N 1
ATOM 1415 C CA . ALA A 1 170 ? 1.728 1.073 1.653 1.00 91.00 170 ALA A CA 1
ATOM 1416 C C . ALA A 1 170 ? 1.927 -0.191 2.509 1.00 91.00 170 ALA A C 1
ATOM 1418 O O . ALA A 1 170 ? 2.472 -1.196 2.047 1.00 91.00 170 ALA A O 1
ATOM 1419 N N . VAL A 1 171 ? 1.454 -0.144 3.760 1.00 89.75 171 VAL A N 1
ATOM 1420 C CA . VAL A 1 171 ? 1.582 -1.249 4.724 1.00 89.75 171 VAL A CA 1
ATOM 1421 C C . VAL A 1 171 ? 0.866 -2.498 4.213 1.00 89.75 171 VAL A C 1
ATOM 1423 O O . VAL A 1 171 ? 1.394 -3.610 4.279 1.00 89.75 171 VAL A O 1
ATOM 1426 N N . VAL A 1 172 ? -0.347 -2.315 3.700 1.00 90.75 172 VAL A N 1
ATOM 1427 C CA . VAL A 1 172 ? -1.227 -3.415 3.298 1.00 90.75 172 VAL A CA 1
ATOM 1428 C C . VAL A 1 172 ? -0.813 -3.979 1.958 1.00 90.75 172 VAL A C 1
ATOM 1430 O O . VAL A 1 172 ? -0.785 -5.195 1.810 1.00 90.75 172 VAL A O 1
ATOM 1433 N N . LEU A 1 173 ? -0.420 -3.123 1.016 1.00 92.12 173 LEU A N 1
ATOM 1434 C CA . LEU A 1 173 ? 0.093 -3.549 -0.277 1.00 92.12 173 LEU A CA 1
ATOM 1435 C C . LEU A 1 173 ? 1.366 -4.383 -0.111 1.00 92.12 173 LEU A C 1
ATOM 1437 O O . LEU A 1 173 ? 1.501 -5.422 -0.747 1.00 92.12 173 LEU A O 1
ATOM 1441 N N . ASN A 1 174 ? 2.253 -4.006 0.817 1.00 92.94 174 ASN A N 1
ATOM 1442 C CA . ASN A 1 174 ? 3.419 -4.825 1.147 1.00 92.94 174 ASN A CA 1
ATOM 1443 C C . ASN A 1 174 ? 3.020 -6.211 1.660 1.00 92.94 174 ASN A C 1
ATOM 1445 O O . ASN A 1 174 ? 3.631 -7.214 1.304 1.00 92.94 174 ASN A O 1
ATOM 1449 N N . ARG A 1 175 ? 1.991 -6.277 2.511 1.00 90.19 175 ARG A N 1
ATOM 1450 C CA . ARG A 1 175 ? 1.480 -7.556 3.005 1.00 90.19 175 ARG A CA 1
ATOM 1451 C C . ARG A 1 175 ? 0.844 -8.373 1.882 1.00 90.19 175 ARG A C 1
ATOM 1453 O O . ARG A 1 175 ? 1.103 -9.567 1.813 1.00 90.19 175 ARG A O 1
ATOM 1460 N N . LEU A 1 176 ? 0.070 -7.737 1.005 1.00 90.69 176 LEU A N 1
ATOM 1461 C CA . LEU A 1 176 ? -0.552 -8.374 -0.152 1.00 90.69 176 LEU A CA 1
ATOM 1462 C C . LEU A 1 176 ? 0.494 -9.008 -1.065 1.00 90.69 176 LEU A C 1
ATOM 1464 O O . LEU A 1 176 ? 0.371 -10.182 -1.386 1.00 90.69 176 LEU A O 1
ATOM 1468 N N . ILE A 1 177 ? 1.541 -8.264 -1.427 1.00 91.38 177 ILE A N 1
ATOM 1469 C CA . ILE A 1 177 ? 2.601 -8.757 -2.316 1.00 91.38 177 ILE A CA 1
ATOM 1470 C C . ILE A 1 177 ? 3.357 -9.924 -1.671 1.00 91.38 177 ILE A C 1
ATOM 1472 O O . ILE A 1 177 ? 3.635 -10.912 -2.343 1.00 91.38 177 ILE A O 1
ATOM 1476 N N . LYS A 1 178 ? 3.616 -9.876 -0.357 1.00 90.12 178 LYS A N 1
ATOM 1477 C CA . LYS A 1 178 ? 4.230 -11.002 0.368 1.00 90.12 178 LYS A CA 1
ATOM 1478 C C . LYS A 1 178 ? 3.359 -12.253 0.374 1.00 90.12 178 LYS A C 1
ATOM 1480 O O . LYS A 1 178 ? 3.888 -13.348 0.238 1.00 90.12 178 LYS A O 1
ATOM 1485 N N . GLU A 1 179 ? 2.048 -12.116 0.560 1.00 88.50 179 GLU A N 1
ATOM 1486 C CA . GLU A 1 179 ? 1.141 -13.269 0.491 1.00 88.50 179 GLU A CA 1
ATOM 1487 C C . GLU A 1 179 ? 0.981 -13.782 -0.947 1.00 88.50 179 GLU A C 1
ATOM 1489 O O . GLU A 1 179 ? 0.927 -14.994 -1.148 1.00 88.50 179 GLU A O 1
ATOM 1494 N N . ALA A 1 180 ? 0.983 -12.887 -1.942 1.00 88.19 180 ALA A N 1
ATOM 1495 C CA . ALA A 1 180 ? 0.976 -13.250 -3.356 1.00 88.19 180 ALA A CA 1
ATOM 1496 C C . ALA A 1 180 ? 2.233 -14.051 -3.733 1.00 88.19 180 ALA A C 1
ATOM 1498 O O . ALA A 1 180 ? 2.109 -15.122 -4.312 1.00 88.19 180 ALA A O 1
ATOM 1499 N N . GLY A 1 181 ? 3.426 -13.604 -3.325 1.00 87.31 181 GLY A N 1
ATOM 1500 C CA . GLY A 1 181 ? 4.691 -14.298 -3.607 1.00 87.31 181 GLY A CA 1
ATOM 1501 C C . GLY A 1 181 ? 4.844 -15.662 -2.924 1.00 87.31 181 GLY A C 1
ATOM 1502 O O . GLY A 1 181 ? 5.628 -16.486 -3.379 1.00 87.31 181 GLY A O 1
ATOM 1503 N N . LYS A 1 182 ? 4.088 -15.944 -1.852 1.00 87.31 182 LYS A N 1
ATOM 1504 C CA . LYS A 1 182 ? 4.039 -17.293 -1.253 1.00 87.31 182 LYS A CA 1
ATOM 1505 C C . LYS A 1 182 ? 3.193 -18.273 -2.064 1.00 87.31 182 LYS A C 1
ATOM 1507 O O . LYS A 1 182 ? 3.414 -19.475 -1.974 1.00 87.31 182 LYS A O 1
ATOM 1512 N N . GLN A 1 183 ? 2.181 -17.771 -2.765 1.00 85.25 183 GLN A N 1
ATOM 1513 C CA . GLN A 1 183 ? 1.226 -18.586 -3.519 1.00 85.25 183 GLN A CA 1
ATOM 1514 C C . GLN A 1 183 ? 1.629 -18.725 -4.980 1.00 85.25 183 GLN A C 1
ATOM 1516 O O . GLN A 1 183 ? 1.385 -19.763 -5.587 1.00 85.25 183 GLN A O 1
ATOM 1521 N N . ASP A 1 184 ? 2.237 -17.678 -5.529 1.00 83.88 184 ASP A N 1
ATOM 1522 C CA . ASP A 1 184 ? 2.632 -17.597 -6.919 1.00 83.88 184 ASP A CA 1
ATOM 1523 C C . ASP A 1 184 ? 4.161 -17.704 -7.049 1.00 83.88 184 ASP A C 1
ATOM 1525 O O . ASP A 1 184 ? 4.875 -16.777 -6.643 1.00 83.88 184 ASP A O 1
ATOM 1529 N N . PRO A 1 185 ? 4.687 -18.805 -7.619 1.00 83.94 185 PRO A N 1
ATOM 1530 C CA . PRO A 1 185 ? 6.122 -18.974 -7.817 1.00 83.94 185 PRO A CA 1
ATOM 1531 C C . PRO A 1 185 ? 6.707 -17.915 -8.758 1.00 83.94 185 PRO A C 1
ATOM 1533 O O . PRO A 1 185 ? 7.891 -17.597 -8.645 1.00 83.94 185 PRO A O 1
ATOM 1536 N N . GLU A 1 186 ? 5.901 -17.321 -9.646 1.00 82.69 186 GLU A N 1
ATOM 1537 C CA . GLU A 1 186 ? 6.365 -16.247 -10.525 1.00 82.69 186 GLU A CA 1
ATOM 1538 C C . GLU A 1 186 ? 6.658 -14.960 -9.763 1.00 82.69 186 GLU A C 1
ATOM 1540 O O . GLU A 1 186 ? 7.493 -14.192 -10.212 1.00 82.69 186 GLU A O 1
ATOM 1545 N N . LEU A 1 187 ? 6.043 -14.742 -8.597 1.00 84.25 187 LEU A N 1
ATOM 1546 C CA . LEU A 1 187 ? 6.252 -13.564 -7.748 1.00 84.25 187 LEU A CA 1
ATOM 1547 C C . LEU A 1 187 ? 7.167 -13.851 -6.546 1.00 84.25 187 LEU A C 1
ATOM 1549 O O . LEU A 1 187 ? 7.511 -12.933 -5.801 1.00 84.25 187 LEU A O 1
ATOM 1553 N N . ALA A 1 188 ? 7.593 -15.102 -6.351 1.00 83.50 188 ALA A N 1
ATOM 1554 C CA . ALA A 1 188 ? 8.399 -15.525 -5.204 1.00 83.50 188 ALA A CA 1
ATOM 1555 C C . ALA A 1 188 ? 9.779 -14.846 -5.131 1.00 83.50 188 ALA A C 1
ATOM 1557 O O . ALA A 1 188 ? 10.364 -14.736 -4.055 1.00 83.50 188 ALA A O 1
ATOM 1558 N N . TYR A 1 189 ? 10.292 -14.351 -6.261 1.00 84.38 189 TYR A N 1
ATOM 1559 C CA . TYR A 1 189 ? 11.547 -13.599 -6.307 1.00 84.38 189 TYR A CA 1
ATOM 1560 C C . TYR A 1 189 ? 11.435 -12.202 -5.673 1.00 84.38 189 TYR A C 1
ATOM 1562 O O . TYR A 1 189 ? 12.455 -11.556 -5.433 1.00 84.38 189 TYR A O 1
ATOM 1570 N N . ILE A 1 190 ? 10.222 -11.702 -5.414 1.00 86.81 190 ILE A N 1
ATOM 1571 C CA . ILE A 1 190 ? 9.985 -10.354 -4.898 1.00 86.81 190 ILE A CA 1
ATOM 1572 C C . ILE A 1 190 ? 10.157 -10.328 -3.375 1.00 86.81 190 ILE A C 1
ATOM 1574 O O . ILE A 1 190 ? 9.375 -10.884 -2.609 1.00 86.81 190 ILE A O 1
ATOM 1578 N N . SER A 1 191 ? 11.161 -9.581 -2.931 1.00 89.56 191 SER A N 1
ATOM 1579 C CA . SER A 1 191 ? 11.389 -9.194 -1.544 1.00 89.56 191 SER A CA 1
ATOM 1580 C C . SER A 1 191 ? 10.943 -7.745 -1.363 1.00 89.56 191 SER A C 1
ATOM 1582 O O . SER A 1 191 ? 11.675 -6.804 -1.687 1.00 89.56 191 SER A O 1
ATOM 1584 N N . SER A 1 192 ? 9.716 -7.563 -0.866 1.00 92.31 192 SER A N 1
ATOM 1585 C CA . SER A 1 192 ? 9.116 -6.242 -0.682 1.00 92.31 192 SER A CA 1
ATOM 1586 C C . SER A 1 192 ? 9.257 -5.700 0.747 1.00 92.31 192 SER A C 1
ATOM 1588 O O . SER A 1 192 ? 9.114 -6.426 1.739 1.00 92.31 192 SER A O 1
ATOM 1590 N N . ASN A 1 193 ? 9.478 -4.390 0.874 1.00 93.00 193 ASN A N 1
ATOM 1591 C CA . ASN A 1 193 ? 9.310 -3.642 2.124 1.00 93.00 193 ASN A CA 1
ATOM 1592 C C . ASN A 1 193 ? 8.671 -2.277 1.858 1.00 93.00 193 ASN A C 1
ATOM 1594 O O . ASN A 1 193 ? 8.595 -1.826 0.719 1.00 93.00 193 ASN A O 1
ATOM 1598 N N . PHE A 1 194 ? 8.185 -1.623 2.914 1.00 91.69 194 PHE A N 1
ATOM 1599 C CA . PHE A 1 194 ? 7.537 -0.319 2.808 1.00 91.69 194 PHE A CA 1
ATOM 1600 C C . PHE A 1 194 ? 8.239 0.746 3.644 1.00 91.69 194 PHE A C 1
ATOM 1602 O O . PHE A 1 194 ? 8.811 0.457 4.696 1.00 91.69 194 PHE A O 1
ATOM 1609 N N . ILE A 1 195 ? 8.115 1.990 3.191 1.00 88.88 195 ILE A N 1
ATOM 1610 C CA . ILE A 1 195 ? 8.472 3.194 3.931 1.00 88.88 195 ILE A CA 1
ATOM 1611 C C . ILE A 1 195 ? 7.306 4.178 3.865 1.00 88.88 195 ILE A C 1
ATOM 1613 O O . ILE A 1 195 ? 6.778 4.507 2.805 1.00 88.88 195 ILE A O 1
ATOM 1617 N N . THR A 1 196 ? 6.882 4.657 5.024 1.00 82.94 196 THR A N 1
ATOM 1618 C CA . THR A 1 196 ? 5.816 5.653 5.140 1.00 82.94 196 THR A CA 1
ATOM 1619 C C . THR A 1 196 ? 6.396 6.908 5.753 1.00 82.94 196 THR A C 1
ATOM 1621 O O . THR A 1 196 ? 7.048 6.822 6.791 1.00 82.94 196 THR A O 1
ATOM 1624 N N . GLY A 1 197 ? 6.161 8.065 5.139 1.00 67.00 197 GLY A N 1
ATOM 1625 C CA . GLY A 1 197 ? 6.612 9.345 5.674 1.00 67.00 197 GLY A CA 1
ATOM 1626 C C . GLY A 1 197 ? 5.904 9.643 6.991 1.00 67.00 197 GLY A C 1
ATOM 1627 O O . GLY A 1 197 ? 4.672 9.703 7.033 1.00 67.00 197 GLY A O 1
ATOM 1628 N N . HIS A 1 198 ? 6.671 9.833 8.063 1.00 63.00 198 HIS A N 1
ATOM 1629 C CA . HIS A 1 198 ? 6.145 10.401 9.299 1.00 63.00 198 HIS A CA 1
ATOM 1630 C C . HIS A 1 198 ? 5.975 11.897 9.060 1.00 63.00 198 HIS A C 1
ATOM 1632 O O . HIS A 1 198 ? 6.864 12.541 8.508 1.00 63.00 198 HIS A O 1
ATOM 1638 N N . GLY A 1 199 ? 4.806 12.440 9.402 1.00 45.34 199 GLY A N 1
ATOM 1639 C CA . GLY A 1 199 ? 4.552 13.867 9.255 1.00 45.34 199 GLY A CA 1
ATOM 1640 C C . GLY A 1 199 ? 5.562 14.636 10.094 1.00 45.34 199 GLY A C 1
ATOM 1641 O O . GLY A 1 199 ? 5.423 14.695 11.313 1.00 45.34 199 GLY A O 1
ATOM 1642 N N . ILE A 1 200 ? 6.567 15.225 9.448 1.00 40.91 200 ILE A N 1
ATOM 1643 C CA . ILE A 1 200 ? 7.433 16.236 10.048 1.00 40.91 200 ILE A CA 1
ATOM 1644 C C . ILE A 1 200 ? 6.578 17.501 10.147 1.00 40.91 200 ILE A C 1
ATOM 1646 O O . ILE A 1 200 ? 6.719 18.455 9.386 1.00 40.91 200 ILE A O 1
ATOM 1650 N N . GLY A 1 201 ? 5.619 17.497 11.072 1.00 37.94 201 GLY A N 1
ATOM 1651 C CA . GLY A 1 201 ? 5.099 18.744 11.595 1.00 37.94 201 GLY A CA 1
ATOM 1652 C C . GLY A 1 201 ? 6.288 19.429 12.249 1.00 37.94 201 GLY A C 1
ATOM 1653 O O . GLY A 1 201 ? 6.828 18.901 13.219 1.00 37.94 201 GLY A O 1
ATOM 1654 N N . LYS A 1 202 ? 6.714 20.572 11.704 1.00 38.41 202 LYS A N 1
ATOM 1655 C CA . LYS A 1 202 ? 7.908 21.324 12.130 1.00 38.41 202 LYS A CA 1
ATOM 1656 C C . LYS A 1 202 ? 7.958 21.633 13.642 1.00 38.41 202 LYS A C 1
ATOM 1658 O O . LYS A 1 202 ? 9.017 21.997 14.131 1.00 38.41 202 LYS A O 1
ATOM 1663 N N . ASN A 1 203 ? 6.861 21.410 14.377 1.00 36.69 203 ASN A N 1
ATOM 1664 C CA . ASN A 1 203 ? 6.696 21.717 15.797 1.00 36.69 203 ASN A CA 1
ATOM 1665 C C . ASN A 1 203 ? 6.198 20.542 16.675 1.00 36.69 203 ASN A C 1
ATOM 1667 O O . ASN A 1 203 ? 5.706 20.799 17.772 1.00 36.69 203 ASN A O 1
ATOM 1671 N N . GLN A 1 204 ? 6.282 19.269 16.254 1.00 45.44 204 GLN A N 1
ATOM 1672 C CA . GLN A 1 204 ? 5.986 18.165 17.186 1.00 45.44 204 GLN A CA 1
ATOM 1673 C C . GLN A 1 204 ? 7.225 17.746 17.994 1.00 45.44 204 GLN A C 1
ATOM 1675 O O . GLN A 1 204 ? 8.307 17.601 17.420 1.00 45.44 204 GLN A O 1
ATOM 1680 N N . PRO A 1 205 ? 7.091 17.524 19.317 1.00 42.84 205 PRO A N 1
ATOM 1681 C CA . PRO A 1 205 ? 8.197 17.050 20.136 1.00 42.84 205 PRO A CA 1
ATOM 1682 C C . PRO A 1 205 ? 8.686 15.697 19.608 1.00 42.84 205 PRO A C 1
ATOM 1684 O O . PRO A 1 205 ? 7.888 14.801 19.323 1.00 42.84 205 PRO A O 1
ATOM 1687 N N . ARG A 1 206 ? 10.012 15.553 19.471 1.00 50.00 206 ARG A N 1
ATOM 1688 C CA . ARG A 1 206 ? 10.678 14.289 19.124 1.00 50.00 206 ARG A CA 1
ATOM 1689 C C . ARG A 1 206 ? 10.377 13.248 20.204 1.00 50.00 206 ARG A C 1
ATOM 1691 O O . ARG A 1 206 ? 11.098 13.119 21.188 1.00 50.00 206 ARG A O 1
ATOM 1698 N N . ASN A 1 207 ? 9.287 12.512 20.031 1.00 59.38 207 ASN A N 1
ATOM 1699 C CA . ASN A 1 207 ? 8.956 11.373 20.874 1.00 59.38 207 ASN A CA 1
ATOM 1700 C C . ASN A 1 207 ? 9.889 10.200 20.530 1.00 59.38 207 ASN A C 1
ATOM 1702 O O . ASN A 1 207 ? 10.191 9.975 19.359 1.00 59.38 207 ASN A O 1
ATOM 1706 N N . LYS A 1 208 ? 10.279 9.392 21.528 1.00 62.53 208 LYS A N 1
ATOM 1707 C CA . LYS A 1 208 ? 11.105 8.172 21.346 1.00 62.53 208 LYS A CA 1
ATOM 1708 C C . LYS A 1 208 ? 10.568 7.219 20.263 1.00 62.53 208 LYS A C 1
ATOM 1710 O O . LYS A 1 208 ? 11.330 6.486 19.644 1.00 62.53 208 LYS A O 1
ATOM 1715 N N . GLN A 1 209 ? 9.257 7.234 20.023 1.00 63.16 209 GLN A N 1
ATOM 1716 C CA . GLN A 1 209 ? 8.601 6.473 18.955 1.00 63.16 209 GLN A CA 1
ATOM 1717 C C . GLN A 1 209 ? 9.024 6.918 17.550 1.00 63.16 209 GLN A C 1
ATOM 1719 O O . GLN A 1 209 ? 9.320 6.066 16.719 1.00 63.16 209 GLN A O 1
ATOM 1724 N N . MET A 1 210 ? 9.138 8.226 17.321 1.00 64.19 210 MET A N 1
ATOM 1725 C CA . MET A 1 210 ? 9.520 8.787 16.024 1.00 64.19 210 MET A CA 1
ATOM 1726 C C . MET A 1 210 ? 10.982 8.465 15.684 1.00 64.19 210 MET A C 1
ATOM 1728 O O . MET A 1 210 ? 11.318 8.197 14.535 1.00 64.19 210 MET A O 1
ATOM 1732 N N . GLU A 1 211 ? 11.857 8.427 16.692 1.00 71.00 211 GLU A N 1
ATOM 1733 C CA . GLU A 1 211 ? 13.261 8.038 16.520 1.00 71.00 211 GLU A CA 1
ATOM 1734 C C . GLU A 1 211 ? 13.409 6.546 16.181 1.00 71.00 211 GLU A C 1
ATOM 1736 O O . GLU A 1 211 ? 14.170 6.172 15.287 1.00 71.00 211 GLU A O 1
ATOM 1741 N N . LEU A 1 212 ? 12.634 5.681 16.846 1.00 74.00 212 LEU A N 1
ATOM 1742 C CA . LEU A 1 212 ? 12.563 4.256 16.512 1.00 74.00 212 LEU A CA 1
ATOM 1743 C C . LEU A 1 212 ? 12.042 4.029 15.090 1.00 74.00 212 LEU A C 1
ATOM 1745 O O . LEU A 1 212 ? 12.530 3.147 14.385 1.00 74.00 212 LEU A O 1
ATOM 1749 N N . GLU A 1 213 ? 11.055 4.809 14.663 1.00 73.69 213 GLU A N 1
ATOM 1750 C CA . GLU A 1 213 ? 10.498 4.748 13.314 1.00 73.69 213 GLU A CA 1
ATOM 1751 C C . GLU A 1 213 ? 11.496 5.214 12.254 1.00 73.69 213 GLU A C 1
ATOM 1753 O O . GLU A 1 213 ? 11.658 4.533 11.244 1.00 73.69 213 GLU A O 1
ATOM 1758 N N . PHE A 1 214 ? 12.229 6.300 12.508 1.00 80.06 214 PHE A N 1
ATOM 1759 C CA . PHE A 1 214 ? 13.295 6.758 11.619 1.00 80.06 214 PHE A CA 1
ATOM 1760 C C . PHE A 1 214 ? 14.411 5.715 11.483 1.00 80.06 214 PHE A C 1
ATOM 1762 O O . PHE A 1 214 ? 14.839 5.395 10.376 1.00 80.06 214 PHE A O 1
ATOM 1769 N N . ARG A 1 215 ? 14.828 5.093 12.595 1.00 82.50 215 ARG A N 1
ATOM 1770 C CA . ARG A 1 215 ? 15.806 3.993 12.558 1.00 82.50 215 ARG A CA 1
ATOM 1771 C C . ARG A 1 215 ? 15.324 2.814 11.716 1.00 82.50 215 ARG A C 1
ATOM 1773 O O . ARG A 1 215 ? 16.119 2.240 10.979 1.00 82.50 215 ARG A O 1
ATOM 1780 N N . LYS A 1 216 ? 14.037 2.461 11.797 1.00 84.38 216 LYS A N 1
ATOM 1781 C CA . LYS A 1 216 ? 13.446 1.410 10.952 1.00 84.38 216 LYS A CA 1
ATOM 1782 C C . LYS A 1 216 ? 13.423 1.808 9.480 1.00 84.38 216 LYS A C 1
ATOM 1784 O O . LYS A 1 216 ? 13.709 0.968 8.634 1.00 84.38 216 LYS A O 1
ATOM 1789 N N . GLN A 1 217 ? 13.093 3.062 9.171 1.00 84.88 217 GLN A N 1
ATOM 1790 C CA . GLN A 1 217 ? 13.131 3.569 7.798 1.00 84.88 217 GLN A CA 1
ATOM 1791 C C . GLN A 1 217 ? 14.544 3.472 7.217 1.00 84.88 217 GLN A C 1
ATOM 1793 O O . GLN A 1 217 ? 14.703 2.916 6.134 1.00 84.88 217 GLN A O 1
ATOM 1798 N N . GLU A 1 218 ? 15.566 3.926 7.948 1.00 85.94 218 GLU A N 1
ATOM 1799 C CA . GLU A 1 218 ? 16.956 3.842 7.484 1.00 85.94 218 GLU A CA 1
ATOM 1800 C C . GLU A 1 218 ? 17.426 2.390 7.355 1.00 85.94 218 GLU A C 1
ATOM 1802 O O . GLU A 1 218 ? 18.136 2.049 6.415 1.00 85.94 218 GLU A O 1
ATOM 1807 N N . GLU A 1 219 ? 16.980 1.492 8.238 1.00 88.25 219 GLU A N 1
ATOM 1808 C CA . GLU A 1 219 ? 17.263 0.064 8.094 1.00 88.25 219 GLU A CA 1
ATOM 1809 C C . GLU A 1 219 ? 16.659 -0.509 6.804 1.00 88.25 219 GLU A C 1
ATOM 1811 O O . GLU A 1 219 ? 17.342 -1.237 6.084 1.00 88.25 219 GLU A O 1
ATOM 1816 N N . VAL A 1 220 ? 15.405 -0.174 6.486 1.00 88.88 220 VAL A N 1
ATOM 1817 C CA . VAL A 1 220 ? 14.748 -0.608 5.242 1.00 88.88 220 VAL A CA 1
ATOM 1818 C C . VAL A 1 220 ? 15.461 -0.031 4.020 1.00 88.88 220 VAL A C 1
ATOM 1820 O O . VAL A 1 220 ? 15.704 -0.760 3.060 1.00 88.88 220 VAL A O 1
ATOM 1823 N N . LEU A 1 221 ? 15.858 1.242 4.065 1.00 87.19 221 LEU A N 1
ATOM 1824 C CA . LEU A 1 221 ? 16.624 1.874 2.991 1.00 87.19 221 LEU A CA 1
ATOM 1825 C C . LEU A 1 221 ? 17.993 1.225 2.815 1.00 87.19 221 LEU A C 1
ATOM 1827 O O . LEU A 1 221 ? 18.393 0.948 1.688 1.00 87.19 221 LEU A O 1
ATOM 1831 N N . ARG A 1 222 ? 18.686 0.903 3.909 1.00 88.19 222 ARG A N 1
ATOM 1832 C CA . ARG A 1 222 ? 19.947 0.160 3.874 1.00 88.19 222 ARG A CA 1
ATOM 1833 C C . ARG A 1 222 ? 19.766 -1.208 3.214 1.00 88.19 222 ARG A C 1
ATOM 1835 O O . ARG A 1 222 ? 20.561 -1.556 2.350 1.00 88.19 222 ARG A O 1
ATOM 1842 N N . LYS A 1 223 ? 18.707 -1.950 3.561 1.00 88.25 223 LYS A N 1
ATOM 1843 C CA . LYS A 1 223 ? 18.382 -3.245 2.930 1.00 88.25 223 LYS A CA 1
ATOM 1844 C C . LYS A 1 223 ? 18.062 -3.105 1.444 1.00 88.25 223 LYS A C 1
ATOM 1846 O O . LYS A 1 223 ? 18.439 -3.964 0.654 1.00 88.25 223 LYS A O 1
ATOM 1851 N N . PHE A 1 224 ? 17.398 -2.019 1.057 1.00 87.94 224 PHE A N 1
ATOM 1852 C CA . PHE A 1 224 ? 17.109 -1.722 -0.344 1.00 87.94 224 PHE A CA 1
ATOM 1853 C C . PHE A 1 224 ? 18.381 -1.368 -1.131 1.00 87.94 224 PHE A C 1
ATOM 1855 O O . PHE A 1 224 ? 18.612 -1.913 -2.204 1.00 87.94 224 PHE A O 1
ATOM 1862 N N . ARG A 1 225 ? 19.270 -0.538 -0.565 1.00 85.50 225 ARG A N 1
ATOM 1863 C CA . ARG A 1 225 ? 20.591 -0.222 -1.146 1.00 85.50 225 ARG A CA 1
ATOM 1864 C C . ARG A 1 225 ? 21.494 -1.458 -1.250 1.00 85.50 225 ARG A C 1
ATOM 1866 O O . ARG A 1 225 ? 22.298 -1.541 -2.170 1.00 85.50 225 ARG A O 1
ATOM 1873 N N . ALA A 1 226 ? 21.354 -2.408 -0.326 1.00 85.56 226 ALA A N 1
ATOM 1874 C CA . ALA A 1 226 ? 22.058 -3.689 -0.337 1.00 85.56 226 ALA A CA 1
ATOM 1875 C C . ALA A 1 226 ? 21.418 -4.747 -1.261 1.00 85.56 226 ALA A C 1
ATOM 1877 O O . ALA A 1 226 ? 21.928 -5.859 -1.336 1.00 85.56 226 ALA A O 1
ATOM 1878 N N . HIS A 1 227 ? 20.313 -4.428 -1.949 1.00 81.88 227 HIS A N 1
ATOM 1879 C CA . HIS A 1 227 ? 19.533 -5.355 -2.782 1.00 81.88 227 HIS A CA 1
ATOM 1880 C C . HIS A 1 227 ? 18.938 -6.577 -2.046 1.00 81.88 227 HIS A C 1
ATOM 1882 O O . HIS A 1 227 ? 18.442 -7.499 -2.688 1.00 81.88 227 HIS A O 1
ATOM 1888 N N . GLU A 1 228 ? 18.893 -6.577 -0.709 1.00 86.25 228 GLU A N 1
ATOM 1889 C CA . GLU A 1 228 ? 18.156 -7.589 0.074 1.00 86.25 228 GLU A CA 1
ATOM 1890 C C . GLU A 1 228 ? 16.635 -7.432 -0.088 1.00 86.25 228 GLU A C 1
ATOM 1892 O O . GLU A 1 228 ? 15.856 -8.383 0.009 1.00 86.25 228 GLU A O 1
ATOM 1897 N N . THR A 1 229 ? 16.199 -6.190 -0.299 1.00 86.50 229 THR A N 1
ATOM 1898 C CA . THR A 1 229 ? 14.837 -5.827 -0.693 1.00 86.50 229 THR A CA 1
ATOM 1899 C C . THR A 1 229 ? 14.899 -5.324 -2.124 1.00 86.50 229 THR A C 1
ATOM 1901 O O . THR A 1 229 ? 15.609 -4.359 -2.393 1.00 86.50 229 THR A O 1
ATOM 1904 N N . ASN A 1 230 ? 14.157 -5.951 -3.030 1.00 88.94 230 ASN A N 1
ATOM 1905 C CA . ASN A 1 230 ? 14.147 -5.582 -4.446 1.00 88.94 230 ASN A CA 1
ATOM 1906 C C . ASN A 1 230 ? 12.940 -4.720 -4.836 1.00 88.94 230 ASN A C 1
ATOM 1908 O O . ASN A 1 230 ? 12.960 -4.097 -5.895 1.00 88.94 230 ASN A O 1
ATOM 1912 N N . LEU A 1 231 ? 11.917 -4.640 -3.980 1.00 91.25 231 LEU A N 1
ATOM 1913 C CA . LEU A 1 231 ? 10.730 -3.823 -4.202 1.00 91.25 231 LEU A CA 1
ATOM 1914 C C . LEU A 1 231 ? 10.435 -2.941 -2.985 1.00 91.25 231 LEU A C 1
ATOM 1916 O O . LEU A 1 231 ? 10.192 -3.426 -1.879 1.00 91.25 231 LEU A O 1
ATOM 1920 N N . LEU A 1 232 ? 10.421 -1.629 -3.193 1.00 92.38 232 LEU A N 1
ATOM 1921 C CA . LEU A 1 232 ? 10.159 -0.646 -2.149 1.00 92.38 232 LEU A CA 1
ATOM 1922 C C . LEU A 1 232 ? 8.806 0.023 -2.366 1.00 92.38 232 LEU A C 1
ATOM 1924 O O . LEU A 1 232 ? 8.561 0.615 -3.410 1.00 92.38 232 LEU A O 1
ATOM 1928 N N . ILE A 1 233 ? 7.935 -0.018 -1.365 1.00 93.31 233 ILE A N 1
ATOM 1929 C CA . ILE A 1 233 ? 6.641 0.667 -1.402 1.00 93.31 233 ILE A CA 1
ATOM 1930 C C . ILE A 1 233 ? 6.746 1.938 -0.569 1.00 93.31 233 ILE A C 1
ATOM 1932 O O . ILE A 1 233 ? 6.878 1.875 0.652 1.00 93.31 233 ILE A O 1
ATOM 1936 N N . ALA A 1 234 ? 6.708 3.094 -1.218 1.00 90.50 234 ALA A N 1
ATOM 1937 C CA . ALA A 1 234 ? 6.944 4.383 -0.586 1.00 90.50 234 ALA A CA 1
ATOM 1938 C C . ALA A 1 234 ? 5.719 5.293 -0.694 1.00 90.50 234 ALA A C 1
ATOM 1940 O O . ALA A 1 234 ? 5.056 5.346 -1.728 1.00 90.50 234 ALA A O 1
ATOM 1941 N N . THR A 1 235 ? 5.427 6.045 0.366 1.00 89.00 235 THR A N 1
ATOM 1942 C CA . THR A 1 235 ? 4.440 7.134 0.277 1.00 89.00 235 THR A CA 1
ATOM 1943 C C . THR A 1 235 ? 5.018 8.354 -0.426 1.00 89.00 235 THR A C 1
ATOM 1945 O O . THR A 1 235 ? 6.222 8.590 -0.318 1.00 89.00 235 THR A O 1
ATOM 1948 N N . SER A 1 236 ? 4.168 9.189 -1.021 1.00 73.75 236 SER A N 1
ATOM 1949 C CA . SER A 1 236 ? 4.599 10.378 -1.768 1.00 73.75 236 SER A CA 1
ATOM 1950 C C . SER A 1 236 ? 5.463 11.376 -0.989 1.00 73.75 236 SER A C 1
ATOM 1952 O O . SER A 1 236 ? 6.367 11.994 -1.538 1.00 73.75 236 SER A O 1
ATOM 1954 N N . ILE A 1 237 ? 5.276 11.457 0.328 1.00 69.62 237 ILE A N 1
ATOM 1955 C CA . ILE A 1 237 ? 6.089 12.292 1.234 1.00 69.62 237 ILE A CA 1
ATOM 1956 C C . ILE A 1 237 ? 7.574 11.876 1.237 1.00 69.62 237 ILE A C 1
ATOM 1958 O O . ILE A 1 237 ? 8.446 12.666 1.579 1.00 69.62 237 ILE A O 1
ATOM 1962 N N . VAL A 1 238 ? 7.870 10.628 0.868 1.00 68.12 238 VAL A N 1
ATOM 1963 C CA . VAL A 1 238 ? 9.217 10.035 0.895 1.00 68.12 238 VAL A CA 1
ATOM 1964 C C . VAL A 1 238 ? 9.906 10.127 -0.478 1.00 68.12 238 VAL A C 1
ATOM 1966 O O . VAL A 1 238 ? 11.027 9.661 -0.656 1.00 68.12 238 VAL A O 1
ATOM 1969 N N . GLU A 1 239 ? 9.248 10.737 -1.467 1.00 66.12 239 GLU A N 1
ATOM 1970 C CA . GLU A 1 239 ? 9.807 10.967 -2.806 1.00 66.12 239 GLU A CA 1
ATOM 1971 C C . GLU A 1 239 ? 11.038 11.883 -2.774 1.00 66.12 239 GLU A C 1
ATOM 1973 O O . GLU A 1 239 ? 12.006 11.678 -3.523 1.00 66.12 239 GLU A O 1
ATOM 1978 N N . GLU A 1 240 ? 11.011 12.860 -1.867 1.00 68.38 240 GLU A N 1
ATOM 1979 C CA . GLU A 1 240 ? 12.005 13.915 -1.739 1.00 68.38 240 GLU A CA 1
ATOM 1980 C C . GLU A 1 240 ? 12.957 13.666 -0.560 1.00 68.38 240 GLU A C 1
ATOM 1982 O O . GLU A 1 240 ? 12.556 13.225 0.515 1.00 68.38 240 GLU A O 1
ATOM 1987 N N . GLY A 1 241 ? 14.246 13.954 -0.757 1.00 66.25 241 GLY A N 1
ATOM 1988 C CA . GLY A 1 241 ? 15.251 13.919 0.313 1.00 66.25 241 GLY A CA 1
ATOM 1989 C C . GLY A 1 241 ? 15.749 12.529 0.718 1.00 66.25 241 GLY A C 1
ATOM 1990 O O . GLY A 1 241 ? 16.660 12.438 1.536 1.00 66.25 241 GLY A O 1
ATOM 1991 N N . VAL A 1 242 ? 15.213 11.452 0.135 1.00 74.88 242 VAL A N 1
ATOM 1992 C CA . VAL A 1 242 ? 15.722 10.093 0.357 1.00 74.88 242 VAL A CA 1
ATOM 1993 C C . VAL A 1 242 ? 16.693 9.689 -0.746 1.00 74.88 242 VAL A C 1
ATOM 1995 O O . VAL A 1 242 ? 16.388 9.782 -1.941 1.00 74.88 242 VAL A O 1
ATOM 1998 N N . ASP A 1 243 ? 17.870 9.222 -0.334 1.00 74.38 243 ASP A N 1
ATOM 1999 C CA . ASP A 1 243 ? 18.851 8.623 -1.231 1.00 74.38 243 ASP A CA 1
ATOM 2000 C C . ASP A 1 243 ? 18.456 7.174 -1.551 1.00 74.38 243 ASP A C 1
ATOM 2002 O O . ASP A 1 243 ? 18.576 6.270 -0.711 1.00 74.38 243 ASP A O 1
ATOM 2006 N N . ILE A 1 244 ? 17.919 6.995 -2.758 1.00 80.06 244 ILE A N 1
ATOM 2007 C CA . ILE A 1 244 ? 17.411 5.737 -3.302 1.00 80.06 244 ILE A CA 1
ATOM 2008 C C . ILE A 1 244 ? 18.181 5.461 -4.600 1.00 80.06 244 ILE A C 1
ATOM 2010 O O . ILE A 1 244 ? 18.273 6.376 -5.431 1.00 80.06 244 ILE A O 1
ATOM 2014 N N . PRO A 1 245 ? 18.710 4.236 -4.801 1.00 80.00 245 PRO A N 1
ATOM 2015 C CA . PRO A 1 245 ? 19.445 3.880 -6.010 1.00 80.00 245 PRO A CA 1
ATOM 2016 C C . PRO A 1 245 ? 18.585 4.023 -7.272 1.00 80.00 245 PRO A C 1
ATOM 2018 O O . PRO A 1 245 ? 17.355 4.086 -7.223 1.00 80.00 245 PRO A O 1
ATOM 2021 N N . LYS A 1 246 ? 19.248 4.056 -8.433 1.00 83.25 246 LYS A N 1
ATOM 2022 C CA . LYS A 1 246 ? 18.568 4.057 -9.734 1.00 83.25 246 LYS A CA 1
ATOM 2023 C C . LYS A 1 246 ? 17.723 2.787 -9.858 1.00 83.25 246 LYS A C 1
ATOM 2025 O O . LYS A 1 246 ? 18.239 1.681 -9.710 1.00 83.25 246 LYS A O 1
ATOM 2030 N N . CYS A 1 247 ? 16.437 2.966 -10.126 1.00 85.94 247 CYS A N 1
ATOM 2031 C CA . CYS A 1 247 ? 15.463 1.887 -10.210 1.00 85.94 247 CYS A CA 1
ATOM 2032 C C . CYS A 1 247 ? 15.166 1.543 -11.665 1.00 85.94 247 CYS A C 1
ATOM 2034 O O . CYS A 1 247 ? 15.221 2.411 -12.545 1.00 85.94 247 CYS A O 1
ATOM 2036 N N . ASN A 1 248 ? 14.869 0.270 -11.905 1.00 86.88 248 ASN A N 1
ATOM 2037 C CA . ASN A 1 248 ? 14.517 -0.250 -13.221 1.00 86.88 248 ASN A CA 1
ATOM 2038 C C . ASN A 1 248 ? 12.996 -0.291 -13.416 1.00 86.88 248 ASN A C 1
ATOM 2040 O O . ASN A 1 248 ? 12.515 -0.026 -14.509 1.00 86.88 248 ASN A O 1
ATOM 2044 N N . LEU A 1 249 ? 12.230 -0.466 -12.343 1.00 89.06 249 LEU A N 1
ATOM 2045 C CA . LEU A 1 249 ? 10.780 -0.363 -12.370 1.00 89.06 249 LEU A CA 1
ATOM 2046 C C . LEU A 1 249 ? 10.318 0.726 -11.402 1.00 89.06 249 LEU A C 1
ATOM 2048 O O . LEU A 1 249 ? 10.572 0.662 -10.203 1.00 89.06 249 LEU A O 1
ATOM 2052 N N . VAL A 1 250 ? 9.606 1.731 -11.898 1.00 91.38 250 VAL A N 1
ATOM 2053 C CA . VAL A 1 250 ? 8.928 2.701 -11.035 1.00 91.38 250 VAL A CA 1
ATOM 2054 C C . VAL A 1 250 ? 7.451 2.694 -11.376 1.00 91.38 250 VAL A C 1
ATOM 2056 O O . VAL A 1 250 ? 7.061 3.063 -12.480 1.00 91.38 250 VAL A O 1
ATOM 2059 N N . VAL A 1 251 ? 6.631 2.293 -10.408 1.00 92.62 251 VAL A N 1
ATOM 2060 C CA . VAL A 1 251 ? 5.177 2.250 -10.542 1.00 92.62 251 VAL A CA 1
ATOM 2061 C C . VAL A 1 251 ? 4.552 3.322 -9.660 1.00 92.62 251 VAL A C 1
ATOM 2063 O O . VAL A 1 251 ? 4.684 3.308 -8.439 1.00 92.62 251 VAL A O 1
ATOM 2066 N N . ARG A 1 252 ? 3.827 4.257 -10.263 1.00 91.69 252 ARG A N 1
ATOM 2067 C CA . ARG A 1 252 ? 2.907 5.147 -9.553 1.00 91.69 252 ARG A CA 1
ATOM 2068 C C . ARG A 1 252 ? 1.587 4.425 -9.398 1.00 91.69 252 ARG A C 1
ATOM 2070 O O . ARG A 1 252 ? 0.829 4.306 -10.356 1.00 91.69 252 ARG A O 1
ATOM 2077 N N . PHE A 1 253 ? 1.340 3.909 -8.201 1.00 90.81 253 PHE A N 1
ATOM 2078 C CA . PHE A 1 253 ? 0.059 3.302 -7.892 1.00 90.81 253 PHE A CA 1
ATOM 2079 C C . PHE A 1 253 ? -1.025 4.375 -7.830 1.00 90.81 253 PHE A C 1
ATOM 2081 O O . PHE A 1 253 ? -2.093 4.161 -8.373 1.00 90.81 253 PHE A O 1
ATOM 2088 N N . ASP A 1 254 ? -0.754 5.543 -7.253 1.00 87.44 254 ASP A N 1
ATOM 2089 C CA . ASP A 1 254 ? -1.660 6.697 -7.288 1.00 87.44 254 ASP A CA 1
ATOM 2090 C C . ASP A 1 254 ? -1.048 7.832 -8.126 1.00 87.44 254 ASP A C 1
ATOM 2092 O O . ASP A 1 254 ? 0.181 7.952 -8.214 1.00 87.44 254 ASP A O 1
ATOM 2096 N N . LEU A 1 255 ? -1.894 8.648 -8.769 1.00 84.94 255 LEU A N 1
ATOM 2097 C CA . LEU A 1 255 ? -1.407 9.778 -9.564 1.00 84.94 255 LEU A CA 1
ATOM 2098 C C . LEU A 1 255 ? -0.735 10.823 -8.655 1.00 84.94 255 LEU A C 1
ATOM 2100 O O . LEU A 1 255 ? -1.233 11.080 -7.558 1.00 84.94 255 LEU A O 1
ATOM 2104 N N . PRO A 1 256 ? 0.386 11.435 -9.082 1.00 83.62 256 PRO A N 1
ATOM 2105 C CA . PRO A 1 256 ? 0.985 12.544 -8.372 1.00 83.62 256 PRO A CA 1
ATOM 2106 C C . PRO A 1 256 ? 0.036 13.738 -8.417 1.00 83.62 256 PRO A C 1
ATOM 2108 O O . PRO A 1 256 ? -0.516 14.070 -9.461 1.00 83.62 256 PRO A O 1
ATOM 2111 N N . THR A 1 257 ? -0.108 14.396 -7.276 1.00 81.00 257 THR A N 1
ATOM 2112 C CA . THR A 1 257 ? -0.911 15.614 -7.133 1.00 81.00 257 THR A CA 1
ATOM 2113 C C . THR A 1 257 ? -0.196 16.847 -7.677 1.00 81.00 257 THR A C 1
ATOM 2115 O O . THR A 1 257 ? -0.839 17.833 -8.010 1.00 81.00 257 THR A O 1
ATOM 2118 N N . GLU A 1 258 ? 1.137 16.805 -7.750 1.00 83.12 258 GLU A N 1
ATOM 2119 C CA . GLU A 1 258 ? 1.982 17.925 -8.153 1.00 83.12 258 GLU A CA 1
ATOM 2120 C C . GLU A 1 258 ? 2.971 17.511 -9.248 1.00 83.12 258 GLU A C 1
ATOM 2122 O O . GLU A 1 258 ? 3.525 16.405 -9.236 1.00 83.12 258 GLU A O 1
ATOM 2127 N N . TYR A 1 259 ? 3.288 18.447 -10.148 1.00 83.88 259 TYR A N 1
ATOM 2128 C CA . TYR A 1 259 ? 4.305 18.247 -11.184 1.00 83.88 259 TYR A CA 1
ATOM 2129 C C . TYR A 1 259 ? 5.686 17.907 -10.597 1.00 83.88 259 TYR A C 1
ATOM 2131 O O . TYR A 1 259 ? 6.409 17.058 -11.122 1.00 83.88 259 TYR A O 1
ATOM 2139 N N . ARG A 1 260 ? 6.043 18.506 -9.453 1.00 84.31 260 ARG A N 1
ATOM 2140 C CA . ARG A 1 260 ? 7.304 18.222 -8.751 1.00 84.31 260 ARG A CA 1
ATOM 2141 C C . ARG A 1 260 ? 7.414 16.742 -8.371 1.00 84.31 260 ARG A C 1
ATOM 2143 O O . ARG A 1 260 ? 8.437 16.123 -8.659 1.00 84.31 260 ARG A O 1
ATOM 2150 N N . SER A 1 261 ? 6.356 16.162 -7.803 1.00 85.81 261 SER A N 1
ATOM 2151 C CA . SER A 1 261 ? 6.278 14.735 -7.458 1.00 85.81 261 SER A CA 1
ATOM 2152 C C . SER A 1 261 ? 6.397 13.827 -8.685 1.00 85.81 261 SER A C 1
ATOM 2154 O O . SER A 1 261 ? 7.081 12.798 -8.647 1.00 85.81 261 SER A O 1
ATOM 2156 N N . TYR A 1 262 ? 5.793 14.221 -9.811 1.00 87.12 262 TYR A N 1
ATOM 2157 C CA . TYR A 1 262 ? 5.943 13.516 -11.088 1.00 87.12 262 TYR A CA 1
ATOM 2158 C C . TYR A 1 262 ? 7.401 13.510 -11.582 1.00 87.12 262 TYR A C 1
ATOM 2160 O O . TYR A 1 262 ? 7.962 12.453 -11.878 1.00 87.12 262 TYR A O 1
ATOM 2168 N N . VAL A 1 263 ? 8.062 14.671 -11.613 1.00 87.25 263 VAL A N 1
ATOM 2169 C CA . VAL A 1 263 ? 9.465 14.773 -12.052 1.00 87.25 263 VAL A CA 1
ATOM 2170 C C . VAL A 1 263 ? 10.395 13.996 -11.119 1.00 87.25 263 VAL A C 1
ATOM 2172 O O . VAL A 1 263 ? 11.290 13.289 -11.587 1.00 87.25 263 VAL A O 1
ATOM 2175 N N . GLN A 1 264 ? 10.170 14.072 -9.806 1.00 86.50 264 GLN A N 1
ATOM 2176 C CA . GLN A 1 264 ? 10.963 13.342 -8.817 1.00 86.50 264 GLN A CA 1
ATOM 2177 C C . GLN A 1 264 ? 10.792 11.827 -8.941 1.00 86.50 264 GLN A C 1
ATOM 2179 O O . GLN A 1 264 ? 11.798 11.117 -8.921 1.00 86.50 264 GLN A O 1
ATOM 2184 N N . SER A 1 265 ? 9.565 11.318 -9.133 1.00 86.56 265 SER A N 1
ATOM 2185 C CA . SER A 1 265 ? 9.367 9.884 -9.409 1.00 86.56 265 SER A CA 1
ATOM 2186 C C . SER A 1 265 ? 10.096 9.451 -10.657 1.00 86.56 265 SER A C 1
ATOM 2188 O O . SER A 1 265 ? 10.810 8.450 -10.641 1.00 86.56 265 SER A O 1
ATOM 2190 N N . LYS A 1 266 ? 9.850 10.172 -11.754 1.00 86.94 266 LYS A N 1
ATOM 2191 C CA . LYS A 1 266 ? 10.394 9.826 -13.060 1.00 86.94 266 LYS A CA 1
ATOM 2192 C C . LYS A 1 266 ? 11.919 9.853 -13.014 1.00 86.94 266 LYS A C 1
ATOM 2194 O O . LYS A 1 266 ? 12.573 8.989 -13.582 1.00 86.94 266 LYS A O 1
ATOM 2199 N N . GLY A 1 267 ? 12.490 10.766 -12.227 1.00 85.38 267 GLY A N 1
ATOM 2200 C CA . GLY A 1 267 ? 13.916 10.829 -11.926 1.00 85.38 267 GLY A CA 1
ATOM 2201 C C . GLY A 1 267 ? 14.495 9.609 -11.194 1.00 85.38 267 GLY A C 1
ATOM 2202 O O . GLY A 1 267 ? 15.715 9.457 -11.190 1.00 85.38 267 GLY A O 1
ATOM 2203 N N . ARG A 1 268 ? 13.677 8.726 -10.602 1.00 83.56 268 ARG A N 1
ATOM 2204 C CA . ARG A 1 268 ? 14.139 7.457 -10.001 1.00 83.56 268 ARG A CA 1
ATOM 2205 C C . ARG A 1 268 ? 14.243 6.320 -11.021 1.00 83.56 268 ARG A C 1
ATOM 2207 O O . ARG A 1 268 ? 15.088 5.443 -10.845 1.00 83.56 268 ARG A O 1
ATOM 2214 N N . ALA A 1 269 ? 13.463 6.366 -12.101 1.00 83.81 269 ALA A N 1
ATOM 2215 C CA . ALA A 1 269 ? 13.544 5.443 -13.235 1.00 83.81 269 ALA A CA 1
ATOM 2216 C C . ALA A 1 269 ? 14.688 5.860 -14.178 1.00 83.81 269 ALA A C 1
ATOM 2218 O O . ALA A 1 269 ? 14.467 6.404 -15.254 1.00 83.81 269 ALA A O 1
ATOM 2219 N N . ARG A 1 270 ? 15.935 5.706 -13.715 1.00 82.25 270 ARG A N 1
ATOM 2220 C CA . ARG A 1 270 ? 17.154 6.085 -14.461 1.00 82.25 270 ARG A CA 1
ATOM 2221 C C . ARG A 1 270 ? 18.126 4.923 -14.661 1.00 82.25 270 ARG A C 1
ATOM 2223 O O . ARG A 1 270 ? 19.253 5.145 -15.105 1.00 82.25 270 ARG A O 1
ATOM 2230 N N . ALA A 1 271 ? 17.746 3.705 -14.278 1.00 79.44 271 ALA A N 1
ATOM 2231 C CA . ALA A 1 271 ? 18.545 2.531 -14.604 1.00 79.44 271 ALA A CA 1
ATOM 2232 C C . ALA A 1 271 ? 18.489 2.255 -16.125 1.00 79.44 271 ALA A C 1
ATOM 2234 O O . ALA A 1 271 ? 17.529 2.679 -16.782 1.00 79.44 271 ALA A O 1
ATOM 2235 N N . PRO A 1 272 ? 19.494 1.564 -16.696 1.00 69.25 272 PRO A N 1
ATOM 2236 C CA . PRO A 1 272 ? 19.428 1.086 -18.074 1.00 69.25 272 PRO A CA 1
ATOM 2237 C C . PRO A 1 272 ? 18.169 0.236 -18.265 1.00 69.25 272 PRO A C 1
ATOM 2239 O O . PRO A 1 272 ? 17.921 -0.650 -17.451 1.00 69.25 272 PRO A O 1
ATOM 2242 N N . ILE A 1 273 ? 17.387 0.518 -19.313 1.00 75.81 273 ILE A N 1
ATOM 2243 C CA . ILE A 1 273 ? 16.110 -0.164 -19.592 1.00 75.81 273 ILE A CA 1
ATOM 2244 C C . ILE A 1 273 ? 15.157 -0.033 -18.388 1.00 75.81 273 ILE A C 1
ATOM 2246 O O . ILE A 1 273 ? 14.813 -1.010 -17.729 1.00 75.81 273 ILE A O 1
ATOM 2250 N N . SER A 1 274 ? 14.781 1.206 -18.053 1.00 83.88 274 SER A N 1
ATOM 2251 C CA . SER A 1 274 ? 13.844 1.478 -16.961 1.00 83.88 274 SER A CA 1
ATOM 2252 C C . SER A 1 274 ? 12.444 1.804 -17.467 1.00 83.88 274 SER A C 1
ATOM 2254 O O . SER A 1 274 ? 12.267 2.578 -18.407 1.00 83.88 274 SER A O 1
ATOM 2256 N N . ASN A 1 275 ? 11.446 1.235 -16.795 1.00 87.31 275 ASN A N 1
ATOM 2257 C CA . ASN A 1 275 ? 10.036 1.450 -17.076 1.00 87.31 275 ASN A CA 1
ATOM 2258 C C . ASN A 1 275 ? 9.409 2.333 -15.997 1.00 87.31 275 ASN A C 1
ATOM 2260 O O . ASN A 1 275 ? 9.517 2.069 -14.796 1.00 87.31 275 ASN A O 1
ATOM 2264 N N . TYR A 1 276 ? 8.716 3.376 -16.449 1.00 90.62 276 TYR A N 1
ATOM 2265 C CA . TYR A 1 276 ? 7.896 4.236 -15.608 1.00 90.62 276 TYR A CA 1
ATOM 2266 C C . TYR A 1 276 ? 6.424 3.995 -15.933 1.00 90.62 276 TYR A C 1
ATOM 2268 O O . TYR A 1 276 ? 5.973 4.316 -17.032 1.00 90.62 276 TYR A O 1
ATOM 2276 N N . ILE A 1 277 ? 5.689 3.411 -14.988 1.00 91.06 277 ILE A N 1
ATOM 2277 C CA . ILE A 1 277 ? 4.298 2.994 -15.179 1.00 91.06 277 ILE A CA 1
ATOM 2278 C C . ILE A 1 277 ? 3.407 3.729 -14.187 1.00 91.06 277 ILE A C 1
ATOM 2280 O O . ILE A 1 277 ? 3.750 3.892 -13.019 1.00 91.06 277 ILE A O 1
ATOM 2284 N N . MET A 1 278 ? 2.234 4.146 -14.645 1.00 90.19 278 MET A N 1
ATOM 2285 C CA . MET A 1 278 ? 1.254 4.853 -13.839 1.00 90.19 278 MET A CA 1
ATOM 2286 C C . MET A 1 278 ? -0.088 4.135 -13.896 1.00 90.19 278 MET A C 1
ATOM 2288 O O . MET A 1 278 ? -0.637 3.908 -14.972 1.00 90.19 278 MET A O 1
ATOM 2292 N N . LEU A 1 279 ? -0.612 3.775 -12.728 1.00 89.62 279 LEU A N 1
ATOM 2293 C CA . LEU A 1 279 ? -1.912 3.139 -12.583 1.00 89.62 279 LEU A CA 1
ATOM 2294 C C . LEU A 1 279 ? -2.948 4.199 -12.219 1.00 89.62 279 LEU A C 1
ATOM 2296 O O . LEU A 1 279 ? -2.861 4.856 -11.184 1.00 89.62 279 LEU A O 1
ATOM 2300 N N . ALA A 1 280 ? -3.951 4.349 -13.072 1.00 84.94 280 ALA A N 1
ATOM 2301 C CA . ALA A 1 280 ? -4.985 5.355 -12.920 1.00 84.94 280 ALA A CA 1
ATOM 2302 C C . ALA A 1 280 ? -6.330 4.837 -13.427 1.00 84.94 280 ALA A C 1
ATOM 2304 O O . ALA A 1 280 ? -6.393 3.985 -14.316 1.00 84.94 280 ALA A O 1
ATOM 2305 N N . ASP A 1 281 ? -7.402 5.379 -12.856 1.00 81.38 281 ASP A N 1
ATOM 2306 C CA . ASP A 1 281 ? -8.753 5.182 -13.372 1.00 81.38 281 ASP A CA 1
ATOM 2307 C C . ASP A 1 281 ? -8.899 5.982 -14.672 1.00 81.38 281 ASP A C 1
ATOM 2309 O O . ASP A 1 281 ? -8.428 7.119 -14.746 1.00 81.38 281 ASP A O 1
ATOM 2313 N N . SER A 1 282 ? -9.572 5.425 -15.683 1.00 80.69 282 SER A N 1
ATOM 2314 C CA . SER A 1 282 ? -9.699 6.044 -17.013 1.00 80.69 282 SER A CA 1
ATOM 2315 C C . SER A 1 282 ? -10.228 7.481 -16.982 1.00 80.69 282 SER A C 1
ATOM 2317 O O . SER A 1 282 ? -9.810 8.302 -17.797 1.00 80.69 282 SER A O 1
ATOM 2319 N N . ASP A 1 283 ? -11.087 7.805 -16.014 1.00 81.25 283 ASP A N 1
ATOM 2320 C CA . ASP A 1 283 ? -11.649 9.147 -15.847 1.00 81.25 283 ASP A CA 1
ATOM 2321 C C . ASP A 1 283 ? -10.619 10.155 -15.320 1.00 81.25 283 ASP A C 1
ATOM 2323 O O . ASP A 1 283 ? -10.591 11.305 -15.751 1.00 81.25 283 ASP A O 1
ATOM 2327 N N . LYS A 1 284 ? -9.723 9.716 -14.427 1.00 79.38 284 LYS A N 1
ATOM 2328 C CA . LYS A 1 284 ? -8.683 10.567 -13.827 1.00 79.38 284 LYS A CA 1
ATOM 2329 C C . LYS A 1 284 ? -7.502 10.801 -14.765 1.00 79.38 284 LYS A C 1
ATOM 2331 O O . LYS A 1 284 ? -6.813 11.805 -14.624 1.00 79.38 284 LYS A O 1
ATOM 2336 N N . ILE A 1 285 ? -7.278 9.897 -15.723 1.00 80.81 285 ILE A N 1
ATOM 2337 C CA . ILE A 1 285 ? -6.195 10.024 -16.711 1.00 80.81 285 ILE A CA 1
ATOM 2338 C C . ILE A 1 285 ? -6.377 11.284 -17.557 1.00 80.81 285 ILE A C 1
ATOM 2340 O O . ILE A 1 285 ? -5.408 11.999 -17.778 1.00 80.81 285 ILE A O 1
ATOM 2344 N N . LYS A 1 286 ? -7.607 11.576 -17.995 1.00 81.31 286 LYS A N 1
ATOM 2345 C CA . LYS A 1 286 ? -7.888 12.733 -18.860 1.00 81.31 286 LYS A CA 1
ATOM 2346 C C . LYS A 1 286 ? -7.572 14.052 -18.165 1.00 81.31 286 LYS A C 1
ATOM 2348 O O . LYS A 1 286 ? -6.863 14.877 -18.724 1.00 81.31 286 LYS A O 1
ATOM 2353 N N . VAL A 1 287 ? -8.045 14.194 -16.927 1.00 82.56 287 VAL A N 1
ATOM 2354 C CA . VAL A 1 287 ? -7.788 15.378 -16.095 1.00 82.56 287 VAL A CA 1
ATOM 2355 C C . VAL A 1 287 ? -6.286 15.554 -15.887 1.00 82.56 287 VAL A C 1
ATOM 2357 O O . VAL A 1 287 ? -5.749 16.630 -16.112 1.00 82.56 287 VAL A O 1
ATOM 2360 N N . PHE A 1 288 ? -5.583 14.470 -15.557 1.00 80.06 288 PHE A N 1
ATOM 2361 C CA . PHE A 1 288 ? -4.141 14.531 -15.355 1.00 80.06 288 PHE A CA 1
ATOM 2362 C C . PHE A 1 288 ? -3.364 14.862 -16.638 1.00 80.06 288 PHE A C 1
ATOM 2364 O O . PHE A 1 288 ? -2.353 15.555 -16.581 1.00 80.06 288 PHE A O 1
ATOM 2371 N N . GLU A 1 289 ? -3.807 14.381 -17.801 1.00 80.44 289 GLU A N 1
ATOM 2372 C CA . GLU A 1 289 ? -3.183 14.718 -19.083 1.00 80.44 289 GLU A CA 1
ATOM 2373 C C . GLU A 1 289 ? -3.355 16.207 -19.426 1.00 80.44 289 GLU A C 1
ATOM 2375 O O . GLU A 1 289 ? -2.430 16.828 -19.952 1.00 80.44 289 GLU A O 1
ATOM 2380 N N . GLU A 1 290 ? -4.515 16.788 -19.113 1.00 80.56 290 GLU A N 1
ATOM 2381 C CA . GLU A 1 290 ? -4.773 18.226 -19.251 1.00 80.56 290 GLU A CA 1
ATOM 2382 C C . GLU A 1 290 ? -3.911 19.052 -18.287 1.00 80.56 290 GLU A C 1
ATOM 2384 O O . GLU A 1 290 ? -3.252 20.006 -18.712 1.00 80.56 290 GLU A O 1
ATOM 2389 N N . ASP A 1 291 ? -3.830 18.639 -17.022 1.00 79.88 291 ASP A N 1
ATOM 2390 C CA . ASP A 1 291 ? -2.974 19.279 -16.023 1.00 79.88 291 ASP A CA 1
ATOM 2391 C C . ASP A 1 291 ? -1.499 19.232 -16.449 1.00 79.88 291 ASP A C 1
ATOM 2393 O O . ASP A 1 291 ? -0.805 20.245 -16.393 1.00 79.88 291 ASP A O 1
ATOM 2397 N N . LEU A 1 292 ? -1.015 18.090 -16.955 1.00 75.00 292 LEU A N 1
ATOM 2398 C CA . LEU A 1 292 ? 0.380 17.928 -17.378 1.00 75.00 292 LEU A CA 1
ATOM 2399 C C . LEU A 1 292 ? 0.739 18.777 -18.607 1.00 75.00 292 LEU A C 1
ATOM 2401 O O . LEU A 1 292 ? 1.891 19.176 -18.738 1.00 75.00 292 LEU A O 1
ATOM 2405 N N . LYS A 1 293 ? -0.221 19.053 -19.502 1.00 72.12 293 LYS A N 1
ATOM 2406 C CA . LYS A 1 293 ? -0.031 19.954 -20.658 1.00 72.12 293 LYS A CA 1
ATOM 2407 C C . LYS A 1 293 ? -0.010 21.431 -20.268 1.00 72.12 293 LYS A C 1
ATOM 2409 O O . LYS A 1 293 ? 0.441 22.254 -21.059 1.00 72.12 293 LYS A O 1
ATOM 2414 N N . THR A 1 294 ? -0.551 21.761 -19.099 1.00 70.94 294 THR A N 1
ATOM 2415 C CA . THR A 1 294 ? -0.682 23.141 -18.613 1.00 70.94 294 THR A CA 1
ATOM 2416 C C . THR A 1 294 ? 0.608 23.656 -17.957 1.00 70.94 294 THR A C 1
ATOM 2418 O O . THR A 1 294 ? 0.790 24.869 -17.846 1.00 70.94 294 THR A O 1
ATOM 2421 N N . TYR A 1 295 ? 1.510 22.753 -17.556 1.00 56.19 295 TYR A N 1
ATOM 2422 C CA . TYR A 1 295 ? 2.831 23.053 -16.986 1.00 56.19 295 TYR A CA 1
ATOM 2423 C C . TYR A 1 295 ? 3.939 23.078 -18.042 1.00 56.19 295 TYR A C 1
ATOM 2425 O O . TYR A 1 295 ? 4.861 23.909 -17.875 1.00 56.19 295 TYR A O 1
#